Protein AF-A0A381TY11-F1 (afdb_monomer_lite)

Organism: NCBI:txid408172

Radius of gyration: 29.11 Å; chains: 1; bounding box: 68×38×92 Å

Structure (mmCIF, N/CA/C/O backbone):
data_AF-A0A381TY11-F1
#
_entry.id   AF-A0A381TY11-F1
#
loop_
_atom_site.group_PDB
_atom_site.id
_atom_site.type_symbol
_atom_site.label_atom_id
_atom_site.label_alt_id
_atom_site.label_comp_id
_atom_site.label_asym_id
_atom_site.label_entity_id
_atom_site.label_seq_id
_atom_site.pdbx_PDB_ins_code
_atom_site.Cartn_x
_atom_site.Cartn_y
_atom_site.Cartn_z
_atom_site.occupancy
_atom_site.B_iso_or_equiv
_atom_site.auth_seq_id
_atom_site.auth_comp_id
_atom_site.auth_asym_id
_atom_site.auth_atom_id
_atom_site.pdbx_PDB_model_num
ATOM 1 N N . MET A 1 1 ? -9.038 10.087 32.967 1.00 40.72 1 MET A N 1
ATOM 2 C CA . MET A 1 1 ? -10.502 10.343 33.021 1.00 40.72 1 MET A CA 1
ATOM 3 C C . MET A 1 1 ? -11.033 11.076 31.778 1.00 40.72 1 MET A C 1
ATOM 5 O O . MET A 1 1 ? -11.937 10.539 31.152 1.00 40.72 1 MET A O 1
ATOM 9 N N . LYS A 1 2 ? -10.455 12.219 31.343 1.00 48.19 2 LYS A N 1
ATOM 10 C CA . LYS A 1 2 ? -10.857 12.915 30.090 1.00 48.19 2 LYS A CA 1
ATOM 11 C C . LYS A 1 2 ? -10.838 12.014 28.839 1.00 48.19 2 LYS A C 1
ATOM 13 O O . LYS A 1 2 ? -11.815 12.008 28.102 1.00 48.19 2 LYS A O 1
ATOM 18 N N . GLN A 1 3 ? -9.791 11.200 28.668 1.00 60.50 3 GLN A N 1
ATOM 19 C CA . GLN A 1 3 ? -9.666 10.247 27.550 1.00 60.50 3 GLN A CA 1
ATOM 20 C C . GLN A 1 3 ? -10.754 9.156 27.540 1.00 60.50 3 GLN A C 1
ATOM 22 O O . GLN A 1 3 ? -11.191 8.728 26.476 1.00 60.50 3 GLN A O 1
ATOM 27 N N . ILE A 1 4 ? -11.232 8.732 28.718 1.00 61.78 4 ILE A N 1
ATOM 28 C CA . ILE A 1 4 ? -12.292 7.719 28.833 1.00 61.78 4 ILE A CA 1
ATOM 29 C C . ILE A 1 4 ? -13.627 8.326 28.410 1.00 61.78 4 ILE A C 1
ATOM 31 O O . ILE A 1 4 ? -14.346 7.730 27.625 1.00 61.78 4 ILE A O 1
ATOM 35 N N . ILE A 1 5 ? -13.945 9.546 28.846 1.00 65.50 5 ILE A N 1
ATOM 36 C CA . ILE A 1 5 ? -15.201 10.211 28.466 1.00 65.50 5 ILE A CA 1
ATOM 37 C C . ILE A 1 5 ? -15.247 10.451 26.947 1.00 65.50 5 ILE A C 1
ATOM 39 O O . ILE A 1 5 ? -16.261 10.168 26.309 1.00 65.50 5 ILE A O 1
ATOM 43 N N . SER A 1 6 ? -14.138 10.872 26.331 1.00 70.25 6 SER A N 1
ATOM 44 C CA . SER A 1 6 ? -14.067 11.061 24.874 1.00 70.25 6 SER A CA 1
ATOM 45 C C . SER A 1 6 ? -14.222 9.771 24.057 1.00 70.25 6 SER A C 1
ATOM 47 O O . SER A 1 6 ? -14.552 9.852 22.876 1.00 70.25 6 SER A O 1
ATOM 49 N N . LEU A 1 7 ? -14.031 8.590 24.662 1.00 69.94 7 LEU A N 1
ATOM 50 C CA . LEU A 1 7 ? -14.270 7.287 24.020 1.00 69.94 7 LEU A CA 1
ATOM 51 C C . LEU A 1 7 ? -15.759 6.921 23.927 1.00 69.94 7 LEU A C 1
ATOM 53 O O . LEU A 1 7 ? -16.135 6.080 23.108 1.00 69.94 7 LEU A O 1
ATOM 57 N N . PHE A 1 8 ? -16.615 7.541 24.742 1.00 73.94 8 PHE A N 1
ATOM 58 C CA . PHE A 1 8 ? -18.062 7.290 24.734 1.00 73.94 8 PHE A CA 1
ATOM 59 C C . PHE A 1 8 ? -18.857 8.417 24.071 1.00 73.94 8 PHE A C 1
ATOM 61 O O . PHE A 1 8 ? -19.916 8.149 23.504 1.00 73.94 8 PHE A O 1
ATOM 68 N N . TYR A 1 9 ? -18.335 9.645 24.079 1.00 75.50 9 TYR A N 1
ATOM 69 C CA . TYR A 1 9 ? -19.015 10.827 23.548 1.00 75.50 9 TYR A CA 1
ATOM 70 C C . TYR A 1 9 ? -18.268 11.430 22.353 1.00 75.50 9 TYR A C 1
ATOM 72 O O . TYR A 1 9 ? -17.044 11.542 22.367 1.00 75.50 9 TYR A O 1
ATOM 80 N N . GLY A 1 10 ? -19.018 11.828 21.320 1.00 82.06 10 GLY A N 1
ATOM 81 C CA . GLY A 1 10 ? -18.504 12.480 20.110 1.00 82.06 10 GLY A CA 1
ATOM 82 C C . GLY A 1 10 ? -18.935 11.799 18.801 1.00 82.06 10 GLY A C 1
ATOM 83 O O . GLY A 1 10 ? -19.672 10.808 18.831 1.00 82.06 10 GLY A O 1
ATOM 84 N N . PRO A 1 11 ? -18.495 12.326 17.642 1.00 85.94 11 PRO A N 1
ATOM 85 C CA . PRO A 1 11 ? -18.867 11.798 16.333 1.00 85.94 11 PRO A CA 1
ATOM 86 C C . PRO A 1 11 ? -18.328 10.381 16.121 1.00 85.94 11 PRO A C 1
ATOM 88 O O . PRO A 1 11 ? -17.211 10.051 16.528 1.00 85.94 11 PRO A O 1
ATOM 91 N N . LYS A 1 12 ? -19.122 9.534 15.470 1.00 88.31 12 LYS A N 1
ATOM 92 C CA . LYS A 1 12 ? -18.684 8.209 15.024 1.00 88.31 12 LYS A CA 1
ATOM 93 C C . LYS A 1 12 ? -18.291 8.274 13.560 1.00 88.31 12 LYS A C 1
ATOM 95 O O . LYS A 1 12 ? -18.939 8.966 12.779 1.00 88.31 12 LYS A O 1
ATOM 100 N N . TYR A 1 13 ? -17.263 7.520 13.213 1.00 90.25 13 TYR A N 1
ATOM 101 C CA . TYR A 1 13 ? -16.711 7.458 11.873 1.00 90.25 13 TYR A CA 1
ATOM 102 C C . TYR A 1 13 ? -16.914 6.072 11.275 1.00 90.25 13 TYR A C 1
ATOM 104 O O . TYR A 1 13 ? -16.912 5.057 11.972 1.00 90.25 13 TYR A O 1
ATOM 112 N N . THR A 1 14 ? -17.102 6.040 9.962 1.00 90.56 14 THR A N 1
ATOM 113 C CA . THR A 1 14 ? -17.101 4.793 9.194 1.00 90.56 14 THR A CA 1
ATOM 114 C C . THR A 1 14 ? -15.677 4.253 9.066 1.00 90.56 14 THR A C 1
ATOM 116 O O . THR A 1 14 ? -14.710 5.007 9.184 1.00 90.56 14 THR A O 1
ATOM 119 N N . ARG A 1 15 ? -15.530 2.953 8.773 1.00 85.69 15 ARG A N 1
ATOM 120 C CA . ARG A 1 15 ? -14.207 2.348 8.529 1.00 85.69 15 ARG A CA 1
ATOM 121 C C . ARG A 1 15 ? -13.421 3.085 7.445 1.00 85.69 15 ARG A C 1
ATOM 123 O O . ARG A 1 15 ? -12.253 3.371 7.656 1.00 85.69 15 ARG A O 1
ATOM 130 N N . LYS A 1 16 ? -14.086 3.470 6.349 1.00 88.25 16 LYS A N 1
ATOM 131 C CA . LYS A 1 16 ? -13.471 4.245 5.264 1.00 88.25 16 LYS A CA 1
ATOM 132 C C . LYS A 1 16 ? -12.905 5.577 5.762 1.00 88.25 16 LYS A C 1
ATOM 134 O O . LYS A 1 16 ? -11.739 5.855 5.552 1.00 88.25 16 LYS A O 1
ATOM 139 N N . GLN A 1 17 ? -13.693 6.352 6.508 1.00 90.62 17 GLN A N 1
ATOM 140 C CA . GLN A 1 17 ? -13.230 7.632 7.059 1.00 90.62 17 GLN A CA 1
ATOM 141 C C . GLN A 1 17 ? -12.046 7.479 8.023 1.00 90.62 17 GLN A C 1
ATOM 143 O O . GLN A 1 17 ? -11.215 8.378 8.113 1.00 90.62 17 GLN A O 1
ATOM 148 N N . LEU A 1 18 ? -11.986 6.375 8.774 1.00 90.12 18 LEU A N 1
ATOM 149 C CA . LEU A 1 18 ? -10.861 6.083 9.664 1.00 90.12 18 LEU A CA 1
ATOM 150 C C . LEU A 1 18 ? -9.609 5.675 8.878 1.00 90.12 18 LEU A C 1
ATOM 152 O O . LEU A 1 18 ? -8.531 6.154 9.214 1.00 90.12 18 LEU A O 1
ATOM 156 N N . ALA A 1 19 ? -9.762 4.852 7.837 1.00 88.00 19 ALA A N 1
ATOM 157 C CA . ALA A 1 19 ? -8.674 4.469 6.937 1.00 88.00 19 ALA A CA 1
ATOM 158 C C . ALA A 1 19 ? -8.095 5.688 6.208 1.00 88.00 19 ALA A C 1
ATOM 160 O O . ALA A 1 19 ? -6.888 5.893 6.238 1.00 88.00 19 ALA A O 1
ATOM 161 N N . ASP A 1 20 ? -8.954 6.541 5.639 1.00 89.00 20 ASP A N 1
ATOM 162 C CA . ASP A 1 20 ? -8.540 7.751 4.919 1.00 89.00 20 ASP A CA 1
ATOM 163 C C . ASP A 1 20 ? -7.739 8.687 5.842 1.00 89.00 20 ASP A C 1
ATOM 165 O O . ASP A 1 20 ? -6.633 9.100 5.508 1.00 89.00 20 ASP A O 1
ATOM 169 N N . ARG A 1 21 ? -8.235 8.942 7.061 1.00 90.94 21 ARG A N 1
ATOM 170 C CA . ARG A 1 21 ? -7.520 9.761 8.058 1.00 90.94 21 ARG A CA 1
ATOM 171 C C . ARG A 1 21 ? -6.187 9.158 8.481 1.00 90.94 21 ARG A C 1
ATOM 173 O O . ARG A 1 21 ? -5.215 9.887 8.652 1.00 90.94 21 ARG A O 1
ATOM 180 N N . PHE A 1 22 ? -6.150 7.843 8.692 1.00 90.69 22 PHE A N 1
ATOM 181 C CA . PHE A 1 22 ? -4.909 7.147 9.006 1.00 90.69 22 PHE A CA 1
ATOM 182 C C . PHE A 1 22 ? -3.908 7.270 7.853 1.00 90.69 22 PHE A C 1
ATOM 184 O O . PHE A 1 22 ? -2.740 7.565 8.088 1.00 90.69 22 PHE A O 1
ATOM 191 N N . HIS A 1 23 ? -4.365 7.100 6.613 1.00 88.62 23 HIS A N 1
ATOM 192 C CA . HIS A 1 23 ? -3.542 7.221 5.414 1.00 88.62 23 HIS A CA 1
ATOM 193 C C . HIS A 1 23 ? -2.993 8.635 5.215 1.00 88.62 23 HIS A C 1
ATOM 195 O O . HIS A 1 23 ? -1.806 8.783 4.924 1.00 88.62 23 HIS A O 1
ATOM 201 N N . ASP A 1 24 ? -3.817 9.661 5.431 1.00 89.69 24 ASP A N 1
ATOM 202 C CA . ASP A 1 24 ? -3.406 11.066 5.365 1.00 89.69 24 ASP A CA 1
ATOM 203 C C . ASP A 1 24 ? -2.346 11.386 6.426 1.00 89.69 24 ASP A C 1
ATOM 205 O O . ASP A 1 24 ? -1.289 11.933 6.104 1.00 89.69 24 ASP A O 1
ATOM 209 N N . TRP A 1 25 ? -2.579 10.971 7.678 1.00 91.44 25 TRP A N 1
ATOM 210 C CA . TRP A 1 25 ? -1.598 11.115 8.756 1.00 91.44 25 TRP A CA 1
ATOM 211 C C . TRP A 1 25 ? -0.296 10.377 8.426 1.00 91.44 25 TRP A C 1
ATOM 213 O O . TRP A 1 25 ? 0.792 10.937 8.546 1.00 91.44 25 TRP A O 1
ATOM 223 N N . ARG A 1 26 ? -0.389 9.141 7.930 1.00 88.31 26 ARG A N 1
ATOM 224 C CA . ARG A 1 26 ? 0.764 8.320 7.552 1.00 88.31 26 ARG A CA 1
ATOM 225 C C . ARG A 1 26 ? 1.616 8.980 6.467 1.00 88.31 26 ARG A C 1
ATOM 227 O O . ARG A 1 26 ? 2.841 8.927 6.555 1.00 88.31 26 ARG A O 1
ATOM 234 N N . LYS A 1 27 ? 0.988 9.607 5.468 1.00 86.12 27 LYS A N 1
ATOM 235 C CA . LYS A 1 27 ? 1.663 10.302 4.357 1.00 86.12 27 LYS A CA 1
ATOM 236 C C . LYS A 1 27 ? 2.140 11.717 4.700 1.00 86.12 27 LYS A C 1
ATOM 238 O O . LYS A 1 27 ? 2.797 12.347 3.871 1.00 86.12 27 LYS A O 1
ATOM 243 N N . SER A 1 28 ? 1.807 12.237 5.879 1.00 85.88 28 SER A N 1
ATOM 244 C CA . SER A 1 28 ? 2.244 13.567 6.299 1.00 85.88 28 SER A CA 1
ATOM 245 C C . SER A 1 28 ? 3.765 13.612 6.492 1.00 85.88 28 SER A C 1
ATOM 247 O O . SER A 1 28 ? 4.368 12.685 7.028 1.00 85.88 28 SER A O 1
ATOM 249 N N . VAL A 1 29 ? 4.391 14.709 6.049 1.00 79.69 29 VAL A N 1
ATOM 250 C CA . VAL A 1 29 ? 5.849 14.909 6.162 1.00 79.69 29 VAL A CA 1
ATOM 251 C C . VAL A 1 29 ? 6.284 14.976 7.631 1.00 79.69 29 VAL A C 1
ATOM 253 O O . VAL A 1 29 ? 7.343 14.474 7.986 1.00 79.69 29 VAL A O 1
ATOM 256 N N . ASN A 1 30 ? 5.436 15.562 8.481 1.00 83.75 30 ASN A N 1
ATOM 257 C CA . ASN A 1 30 ? 5.621 15.644 9.925 1.00 83.75 30 ASN A CA 1
ATOM 258 C C . ASN A 1 30 ? 4.404 15.019 10.606 1.00 83.75 30 ASN A C 1
ATOM 260 O O . ASN A 1 30 ? 3.370 15.674 10.749 1.00 83.75 30 ASN A O 1
ATOM 264 N N . ARG A 1 31 ? 4.536 13.760 11.023 1.00 84.88 31 ARG A N 1
ATOM 265 C CA . ARG A 1 31 ? 3.484 13.027 11.733 1.00 84.88 31 ARG A CA 1
ATOM 266 C C . ARG A 1 31 ? 3.260 13.637 13.108 1.00 84.88 31 ARG A C 1
ATOM 268 O O . ARG A 1 31 ? 4.073 13.448 14.009 1.00 84.88 31 ARG A O 1
ATOM 275 N N . ASP A 1 32 ? 2.155 14.357 13.273 1.00 86.44 32 ASP A N 1
ATOM 276 C CA . ASP A 1 32 ? 1.792 14.958 14.557 1.00 86.44 32 ASP A CA 1
ATOM 277 C C . ASP A 1 32 ? 1.326 13.867 15.547 1.00 86.44 32 ASP A C 1
ATOM 279 O O . ASP A 1 32 ? 0.351 13.152 15.265 1.00 86.44 32 ASP A O 1
ATOM 283 N N . PRO A 1 33 ? 1.975 13.725 16.721 1.00 85.25 33 PRO A N 1
ATOM 284 C CA . PRO A 1 33 ? 1.517 12.823 17.774 1.00 85.25 33 PRO A CA 1
ATOM 285 C C . PRO A 1 33 ? 0.097 13.137 18.270 1.00 85.25 33 PRO A C 1
ATOM 287 O O . PRO A 1 33 ? -0.641 12.222 18.632 1.00 85.25 33 PRO A O 1
ATOM 290 N N . LEU A 1 34 ? -0.322 14.408 18.260 1.00 86.50 34 LEU A N 1
ATOM 291 C CA . LEU A 1 34 ? -1.665 14.799 18.702 1.00 86.50 34 LEU A CA 1
ATOM 292 C C . LEU A 1 34 ? -2.745 14.333 17.724 1.00 86.50 34 LEU A C 1
ATOM 294 O O . LEU A 1 34 ? -3.834 13.920 18.137 1.00 86.50 34 LEU A O 1
ATOM 298 N N . GLU A 1 35 ? -2.455 14.379 16.425 1.00 88.00 35 GLU A N 1
ATOM 299 C CA . GLU A 1 35 ? -3.356 13.866 15.397 1.00 88.00 35 GLU A CA 1
ATOM 300 C C . GLU A 1 35 ? -3.475 12.342 15.477 1.00 88.00 35 GLU A C 1
ATOM 302 O O . GLU A 1 35 ? -4.589 11.812 15.440 1.00 88.00 35 GLU A O 1
ATOM 307 N N . LYS A 1 36 ? -2.358 11.644 15.708 1.00 87.25 36 LYS A N 1
ATOM 308 C CA . LYS A 1 36 ? -2.347 10.203 15.988 1.00 87.25 36 LYS A CA 1
ATOM 309 C C . LYS A 1 36 ? -3.247 9.846 17.173 1.00 87.25 36 LYS A C 1
ATOM 311 O O . LYS A 1 36 ? -4.121 8.988 17.045 1.00 87.25 36 LYS A O 1
ATOM 316 N N . ASP A 1 37 ? -3.088 10.526 18.307 1.00 85.50 37 ASP A N 1
ATOM 317 C CA . ASP A 1 37 ? -3.911 10.292 19.500 1.00 85.50 37 ASP A CA 1
ATOM 318 C C . ASP A 1 37 ? -5.398 10.530 19.221 1.00 85.50 37 ASP A C 1
ATOM 320 O O . ASP A 1 37 ? -6.267 9.776 19.673 1.00 85.50 37 ASP A O 1
ATOM 324 N N . LYS A 1 38 ? -5.708 11.556 18.426 1.00 87.75 38 LYS A N 1
ATOM 325 C CA . LYS A 1 38 ? -7.077 11.848 18.004 1.00 87.75 38 LYS A CA 1
ATOM 326 C C . LYS A 1 38 ? -7.651 10.735 17.131 1.00 87.75 38 LYS A C 1
ATOM 328 O O . LYS A 1 38 ? -8.786 10.327 17.370 1.00 87.75 38 LYS A O 1
ATOM 333 N N . ILE A 1 39 ? -6.878 10.209 16.178 1.00 88.75 39 ILE A N 1
ATOM 334 C CA . ILE A 1 39 ? -7.269 9.058 15.351 1.00 88.75 39 ILE A CA 1
ATOM 335 C C . ILE A 1 39 ? -7.537 7.836 16.237 1.00 88.75 39 ILE A C 1
ATOM 337 O O . ILE A 1 39 ? -8.561 7.177 16.058 1.00 88.75 39 ILE A O 1
ATOM 341 N N . ILE A 1 40 ? -6.691 7.570 17.237 1.00 87.56 40 ILE A N 1
ATOM 342 C CA . ILE A 1 40 ? -6.874 6.455 18.179 1.00 87.56 40 ILE A CA 1
ATOM 343 C C . ILE A 1 40 ? -8.171 6.601 18.978 1.00 87.56 40 ILE A C 1
ATOM 345 O O . ILE A 1 40 ? -8.938 5.639 19.095 1.00 87.56 40 ILE A O 1
ATOM 349 N N . ILE A 1 41 ? -8.450 7.792 19.511 1.00 86.19 41 ILE A N 1
ATOM 350 C CA . ILE A 1 41 ? -9.661 8.057 20.300 1.00 86.19 41 ILE A CA 1
ATOM 351 C C . ILE A 1 41 ? -10.916 7.967 19.422 1.00 86.19 41 ILE A C 1
ATOM 353 O O . ILE A 1 41 ? -11.865 7.260 19.774 1.00 86.19 41 ILE A O 1
ATOM 357 N N . ASP A 1 42 ? -10.924 8.651 18.276 1.00 89.19 42 ASP A N 1
ATOM 358 C CA . ASP A 1 42 ? -12.048 8.674 17.335 1.00 89.19 42 ASP A CA 1
ATOM 359 C C . ASP A 1 42 ? -12.327 7.276 16.760 1.00 89.19 42 ASP A C 1
ATOM 361 O O . ASP A 1 42 ? -13.484 6.846 16.655 1.00 89.19 42 ASP A O 1
ATOM 365 N N . GLY A 1 43 ? -11.261 6.548 16.435 1.00 88.44 43 GLY A N 1
ATOM 366 C CA . GLY A 1 43 ? -11.288 5.186 15.931 1.00 88.44 43 GLY A CA 1
ATOM 367 C C . GLY A 1 43 ? -11.841 4.198 16.944 1.00 88.44 43 GLY A C 1
ATOM 368 O O . GLY A 1 43 ? -12.801 3.486 16.642 1.00 88.44 43 GLY A O 1
ATOM 369 N N . SER A 1 44 ? -11.317 4.221 18.170 1.00 88.06 44 SER A N 1
ATOM 370 C CA . SER A 1 44 ? -11.795 3.381 19.273 1.00 88.06 44 SER A CA 1
ATOM 371 C C . SER A 1 44 ? -13.259 3.682 19.611 1.00 88.06 44 SER A C 1
ATOM 373 O O . SER A 1 44 ? -14.073 2.766 19.722 1.00 88.06 44 SER A O 1
ATOM 375 N N . ARG A 1 45 ? -13.657 4.962 19.697 1.00 88.12 45 ARG A N 1
ATOM 376 C CA . ARG A 1 45 ? -15.055 5.359 19.966 1.00 88.12 45 ARG A CA 1
ATOM 377 C C . ARG A 1 45 ? -16.033 4.756 18.958 1.00 88.12 45 ARG A C 1
ATOM 379 O O . ARG A 1 45 ? -17.132 4.331 19.343 1.00 88.12 45 ARG A O 1
ATOM 386 N N . SER A 1 46 ? -15.629 4.732 17.690 1.00 90.00 46 SER A N 1
ATOM 387 C CA . SER A 1 46 ? -16.442 4.279 16.559 1.00 90.00 46 SER A CA 1
ATOM 388 C C . SER A 1 46 ? -16.645 2.761 16.523 1.00 90.00 46 SER A C 1
ATOM 390 O O . SER A 1 46 ? -17.569 2.300 15.854 1.00 90.00 46 SER A O 1
ATOM 392 N N . GLN A 1 47 ? -15.860 1.989 17.284 1.00 89.50 47 GLN A N 1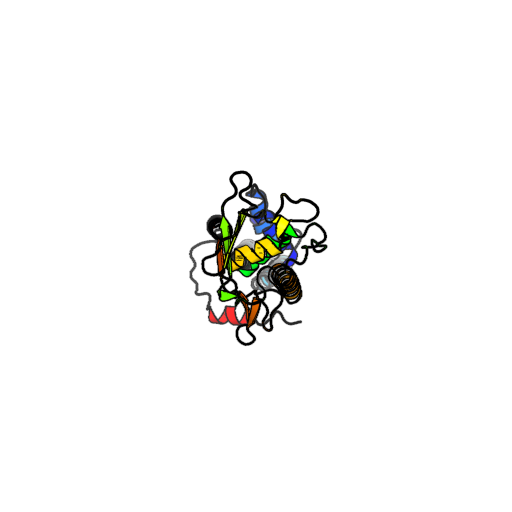
ATOM 393 C CA . GLN A 1 47 ? -16.028 0.539 17.367 1.00 89.50 47 GLN A CA 1
ATOM 394 C C . GLN A 1 47 ? -17.251 0.138 18.196 1.00 89.50 47 GLN A C 1
ATOM 396 O O . GLN A 1 47 ? -17.687 0.833 19.126 1.00 89.50 47 GLN A O 1
ATOM 401 N N . VAL A 1 48 ? -17.803 -1.027 17.861 1.00 85.19 48 VAL A N 1
ATOM 402 C CA . VAL A 1 48 ? -18.931 -1.642 18.563 1.00 85.19 48 VAL A CA 1
ATOM 403 C C . VAL A 1 48 ? -18.409 -2.802 19.401 1.00 85.19 48 VAL A C 1
ATOM 405 O O . VAL A 1 48 ? -17.943 -3.795 18.858 1.00 85.19 48 VAL A O 1
ATOM 408 N N . SER A 1 49 ? -18.518 -2.671 20.722 1.00 85.12 49 SER A N 1
ATOM 409 C CA . SER A 1 49 ? -18.153 -3.722 21.675 1.00 85.12 49 SER A CA 1
ATOM 410 C C . SER A 1 49 ? -19.363 -4.586 22.026 1.00 85.12 49 SER A C 1
ATOM 412 O O . SER A 1 49 ? -20.452 -4.053 22.276 1.00 85.12 49 SER A O 1
ATOM 414 N N . LEU A 1 50 ? -19.170 -5.902 22.133 1.00 83.56 50 LEU A N 1
ATOM 415 C CA . LEU A 1 50 ? -20.205 -6.835 22.598 1.00 83.56 50 LEU A CA 1
ATOM 416 C C . LEU A 1 50 ? -20.615 -6.561 24.058 1.00 83.56 50 LEU A C 1
ATOM 418 O O . LEU A 1 50 ? -21.788 -6.702 24.419 1.00 83.56 50 LEU A O 1
ATOM 422 N N . PHE A 1 51 ? -19.683 -6.060 24.876 1.00 83.44 51 PHE A N 1
ATOM 423 C CA . PHE A 1 51 ? -19.910 -5.713 26.283 1.00 83.44 51 PHE A CA 1
ATOM 424 C C . PHE A 1 51 ? -20.853 -4.514 26.465 1.00 83.44 51 PHE A C 1
ATOM 426 O O . PHE A 1 51 ? -21.468 -4.363 27.520 1.00 83.44 51 PHE A O 1
ATOM 433 N N . THR A 1 52 ? -21.102 -3.731 25.407 1.00 82.50 52 THR A N 1
ATOM 434 C CA . THR A 1 52 ? -22.102 -2.645 25.415 1.00 82.50 52 THR A CA 1
ATOM 435 C C . THR A 1 52 ? -23.504 -3.147 25.790 1.00 82.50 52 THR A C 1
ATOM 437 O O . THR A 1 52 ? -24.317 -2.396 26.331 1.00 82.50 52 THR A O 1
ATOM 440 N N . ARG A 1 53 ? -23.821 -4.426 25.529 1.00 83.50 53 ARG A N 1
ATOM 441 C CA . ARG A 1 53 ? -25.099 -5.024 25.948 1.00 83.50 53 ARG A CA 1
ATOM 442 C C . ARG A 1 53 ? -25.188 -5.195 27.466 1.00 83.50 53 ARG A C 1
ATOM 444 O O . ARG A 1 53 ? -26.252 -4.955 28.026 1.00 83.50 53 ARG A O 1
ATOM 451 N N . GLN A 1 54 ? -24.096 -5.580 28.124 1.00 84.75 54 GLN A N 1
ATOM 452 C CA . GLN A 1 54 ? -24.041 -5.706 29.585 1.00 84.75 54 GLN A CA 1
ATOM 453 C C . GLN A 1 54 ? -24.209 -4.340 30.258 1.00 84.75 54 GLN A C 1
ATOM 455 O O . GLN A 1 54 ? -24.952 -4.223 31.227 1.00 84.75 54 GLN A O 1
ATOM 460 N N . TRP A 1 55 ? -23.632 -3.287 29.676 1.00 84.56 55 TRP A N 1
ATOM 461 C CA . TRP A 1 55 ? -23.821 -1.917 30.151 1.00 84.56 55 TRP A CA 1
ATOM 462 C C . TRP A 1 55 ? -25.298 -1.494 30.204 1.00 84.56 55 TRP A C 1
ATOM 464 O O . TRP A 1 55 ? -25.744 -0.906 31.188 1.00 84.56 55 TRP A O 1
ATOM 474 N N . LYS A 1 56 ? -26.097 -1.861 29.190 1.00 86.44 56 LYS A N 1
ATOM 475 C CA . LYS A 1 56 ? -27.550 -1.601 29.188 1.00 86.44 56 LYS A CA 1
ATOM 476 C C . LYS A 1 56 ? -28.265 -2.304 30.346 1.00 86.44 56 LYS A C 1
ATOM 478 O O . LYS A 1 56 ? -29.149 -1.709 30.955 1.00 86.44 56 LYS A O 1
ATOM 483 N N . TRP A 1 57 ? -27.879 -3.540 30.664 1.00 89.62 57 TRP A N 1
ATOM 484 C CA . TRP A 1 57 ? -28.445 -4.278 31.797 1.00 89.62 57 TRP A CA 1
ATOM 485 C C . TRP A 1 57 ? -28.095 -3.640 33.141 1.00 89.62 57 TRP A C 1
ATOM 487 O O . TRP A 1 57 ? -28.975 -3.528 33.989 1.00 89.62 57 TRP A O 1
ATOM 497 N N . ILE A 1 58 ? -26.865 -3.147 33.307 1.00 88.94 58 ILE A N 1
ATOM 498 C CA . ILE A 1 58 ? -26.448 -2.426 34.521 1.00 88.94 58 ILE A CA 1
ATOM 499 C C . ILE A 1 58 ? -27.289 -1.155 34.712 1.00 88.94 58 ILE A C 1
ATOM 501 O O . ILE A 1 58 ? -27.710 -0.860 35.827 1.00 88.94 58 ILE A O 1
ATOM 505 N N . ILE A 1 59 ? -27.609 -0.429 33.633 1.00 87.94 59 ILE A N 1
ATOM 506 C CA . ILE A 1 59 ? -28.499 0.745 33.703 1.00 87.94 59 ILE A CA 1
ATOM 507 C C . ILE A 1 59 ? -29.915 0.349 34.118 1.00 87.94 59 ILE A C 1
ATOM 509 O O . ILE A 1 59 ? -30.510 1.010 34.966 1.00 87.94 59 ILE A O 1
ATOM 513 N N . ILE A 1 60 ? -30.456 -0.732 33.552 1.00 91.19 60 ILE A N 1
ATOM 514 C CA . ILE A 1 60 ? -31.778 -1.242 33.938 1.00 91.19 60 ILE A CA 1
ATOM 515 C C . ILE A 1 60 ? -31.778 -1.633 35.422 1.00 91.19 60 ILE A C 1
ATOM 517 O O . ILE A 1 60 ? -32.692 -1.253 36.147 1.00 91.19 60 ILE A O 1
ATOM 521 N N . GLN A 1 61 ? -30.737 -2.322 35.898 1.00 89.88 61 GLN A N 1
ATOM 522 C CA . GLN A 1 61 ? -30.574 -2.680 37.309 1.00 89.88 61 GLN A CA 1
ATOM 523 C C . GLN A 1 61 ? -30.495 -1.438 38.208 1.00 89.88 61 GLN A C 1
ATOM 525 O O . GLN A 1 61 ? -31.133 -1.411 39.258 1.00 89.88 61 GLN A O 1
ATOM 530 N N . ALA A 1 62 ? -29.775 -0.395 37.785 1.00 90.94 62 ALA A N 1
ATOM 531 C CA . ALA A 1 62 ? -29.691 0.870 38.508 1.00 90.94 62 ALA A CA 1
ATOM 532 C C . ALA A 1 62 ? -31.052 1.573 38.616 1.00 90.94 62 ALA A C 1
ATOM 534 O O . ALA A 1 62 ? -31.431 2.012 39.699 1.00 90.94 62 ALA A O 1
ATOM 535 N N . LEU A 1 63 ? -31.809 1.634 37.515 1.00 91.94 63 LEU A N 1
ATOM 536 C CA . LEU A 1 63 ? -33.151 2.222 37.489 1.00 91.94 63 LEU A CA 1
ATOM 537 C C . LEU A 1 63 ? -34.133 1.435 38.360 1.00 91.94 63 LEU A C 1
ATOM 539 O O . LEU A 1 63 ? -34.872 2.030 39.140 1.00 91.94 63 LEU A O 1
ATOM 543 N N . LEU A 1 64 ? -34.118 0.103 38.261 1.00 91.50 64 LEU A N 1
ATOM 544 C CA . LEU A 1 64 ? -34.947 -0.764 39.097 1.00 91.50 64 LEU A CA 1
ATOM 545 C C . LEU A 1 64 ? -34.614 -0.583 40.577 1.00 91.50 64 LEU A C 1
ATOM 547 O O . LEU A 1 64 ? -35.527 -0.441 41.386 1.00 91.50 64 LEU A O 1
ATOM 551 N N . TRP A 1 65 ? -33.327 -0.531 40.927 1.00 90.31 65 TRP A N 1
ATOM 552 C CA . TRP A 1 65 ? -32.910 -0.293 42.304 1.00 90.31 65 TRP A CA 1
ATOM 553 C C . TRP A 1 65 ? -33.367 1.075 42.814 1.00 90.31 65 TRP A C 1
ATOM 555 O O . TRP A 1 65 ? -33.848 1.171 43.936 1.00 90.31 65 TRP A O 1
ATOM 565 N N . LEU A 1 66 ? -33.293 2.117 41.984 1.00 87.69 66 LEU A N 1
ATOM 566 C CA . LEU A 1 66 ? -33.750 3.461 42.341 1.00 87.69 66 LEU A CA 1
ATOM 567 C C . LEU A 1 66 ? -35.267 3.490 42.604 1.00 87.69 66 LEU A C 1
ATOM 569 O O . LEU A 1 66 ? -35.706 4.058 43.601 1.00 87.69 66 LEU A O 1
ATOM 573 N N . ILE A 1 67 ? -36.062 2.808 41.772 1.00 89.38 67 ILE A N 1
ATOM 574 C CA . ILE A 1 67 ? -37.516 2.664 41.967 1.00 89.38 67 ILE A CA 1
ATOM 575 C C . ILE A 1 67 ? -37.826 1.895 43.259 1.00 89.38 67 ILE A C 1
ATOM 577 O O . ILE A 1 67 ? -38.701 2.295 44.026 1.00 89.38 67 ILE A O 1
ATOM 581 N N . ILE A 1 68 ? -37.114 0.793 43.506 1.00 88.44 68 ILE A N 1
ATOM 582 C CA . ILE A 1 68 ? -37.281 -0.046 44.699 1.00 88.44 68 ILE A CA 1
ATOM 583 C C . ILE A 1 68 ? -36.901 0.740 45.962 1.00 88.44 68 ILE A C 1
ATOM 585 O O . ILE A 1 68 ? -37.660 0.746 46.925 1.00 88.44 68 ILE A O 1
ATOM 589 N N . SER A 1 69 ? -35.780 1.457 45.933 1.00 86.75 69 SER A N 1
ATOM 590 C CA . SER A 1 69 ? -35.285 2.280 47.039 1.00 86.75 69 SER A CA 1
ATOM 591 C C . SER A 1 69 ? -36.230 3.435 47.387 1.00 86.75 69 SER A C 1
ATOM 593 O O . SER A 1 69 ? -36.398 3.752 48.556 1.00 86.75 69 SER A O 1
ATOM 595 N N . PHE A 1 70 ? -36.899 4.034 46.393 1.00 83.81 70 PHE A N 1
ATOM 596 C CA . PHE A 1 70 ? -37.893 5.085 46.638 1.00 83.81 70 PHE A CA 1
ATOM 597 C C . PHE A 1 70 ? -39.228 4.535 47.158 1.00 83.81 70 PHE A C 1
ATOM 599 O O . PHE A 1 70 ? -39.925 5.194 47.923 1.00 83.81 70 PHE A O 1
ATOM 606 N N . LYS A 1 71 ? -39.619 3.335 46.714 1.00 88.50 71 LYS A N 1
ATOM 607 C CA . LYS A 1 71 ? -40.903 2.723 47.083 1.00 88.50 71 LYS A CA 1
ATOM 608 C C . LYS A 1 71 ? -40.882 2.072 48.466 1.00 88.50 71 LYS A C 1
ATOM 610 O O . LYS A 1 71 ? -41.929 1.958 49.098 1.00 88.50 71 LYS A O 1
ATOM 615 N N . PHE A 1 72 ? -39.722 1.606 48.907 1.00 80.75 72 PHE A N 1
ATOM 616 C CA . PHE A 1 72 ? -39.551 0.890 50.162 1.00 80.75 72 PHE A CA 1
ATOM 617 C C . PHE A 1 72 ? -38.493 1.614 50.999 1.00 80.75 72 PHE A C 1
ATOM 619 O O . PHE A 1 72 ? -37.370 1.781 50.533 1.00 80.75 72 PHE A O 1
ATOM 626 N N . ASP A 1 73 ? -38.838 2.009 52.230 1.00 80.56 73 ASP A N 1
ATOM 627 C CA . ASP A 1 73 ? -37.940 2.677 53.192 1.00 80.56 73 ASP A CA 1
ATOM 628 C C . ASP A 1 73 ? -36.836 1.724 53.695 1.00 80.56 73 ASP A C 1
ATOM 630 O O . ASP A 1 73 ? -36.803 1.282 54.846 1.00 80.56 73 ASP A O 1
ATOM 634 N N . PHE A 1 74 ? -35.920 1.345 52.804 1.00 83.25 74 PHE A N 1
ATOM 635 C CA . PHE A 1 74 ? -34.761 0.539 53.157 1.00 83.25 74 PHE A CA 1
ATOM 636 C C . PHE A 1 74 ? -33.793 1.330 54.037 1.00 83.25 74 PHE A C 1
ATOM 638 O O . PHE A 1 74 ? -33.591 2.532 53.862 1.00 83.25 74 PHE A O 1
ATOM 645 N N . SER A 1 75 ? -33.114 0.616 54.941 1.00 87.88 75 SER A N 1
ATOM 646 C CA . SER A 1 75 ? -32.030 1.188 55.741 1.00 87.88 75 SER A CA 1
ATOM 647 C C . SER A 1 75 ? -30.978 1.861 54.841 1.00 87.88 75 SER A C 1
ATOM 649 O O . SER A 1 75 ? -30.580 1.271 53.826 1.00 87.88 75 SER A O 1
ATOM 651 N N . PRO A 1 76 ? -30.448 3.039 55.226 1.00 86.31 76 PRO A N 1
ATOM 652 C CA . PRO A 1 76 ? -29.400 3.733 54.478 1.00 86.31 76 PRO A CA 1
ATOM 653 C C . PRO A 1 76 ? -28.188 2.853 54.142 1.00 86.31 76 PRO A C 1
ATOM 655 O O . PRO A 1 76 ? -27.596 2.997 53.075 1.00 86.31 76 PRO A O 1
ATOM 658 N N . VAL A 1 77 ? -27.849 1.899 55.014 1.00 89.00 77 VAL A N 1
ATOM 659 C CA . VAL A 1 77 ? -26.731 0.965 54.805 1.00 89.00 77 VAL A CA 1
ATOM 660 C C . VAL A 1 77 ? -26.983 0.038 53.608 1.00 89.00 77 VAL A C 1
ATOM 662 O O . VAL A 1 77 ? -26.073 -0.211 52.819 1.00 89.00 77 VAL A O 1
ATOM 665 N N . ILE A 1 78 ? -28.221 -0.437 53.429 1.00 87.81 78 ILE A N 1
ATOM 666 C CA . ILE A 1 78 ? -28.605 -1.304 52.302 1.00 87.81 78 ILE A CA 1
ATOM 667 C C . ILE A 1 78 ? -28.541 -0.511 50.993 1.00 87.81 78 ILE A C 1
ATOM 669 O O . ILE A 1 78 ? -27.969 -0.982 50.009 1.00 87.81 78 ILE A O 1
ATOM 673 N N . ASN A 1 79 ? -29.060 0.721 51.000 1.00 87.31 79 ASN A N 1
ATOM 674 C CA . ASN A 1 79 ? -28.993 1.616 49.845 1.00 87.31 79 ASN A CA 1
ATOM 675 C C . ASN A 1 79 ? -27.541 1.926 49.448 1.00 87.31 79 ASN A C 1
ATOM 677 O O . ASN A 1 79 ? -27.213 1.897 48.261 1.00 87.31 79 ASN A O 1
ATOM 681 N N . LEU A 1 80 ? -26.657 2.145 50.429 1.00 88.69 80 LEU A N 1
ATOM 682 C CA . LEU A 1 80 ? -25.233 2.377 50.192 1.00 88.69 80 LEU A CA 1
ATOM 683 C C . LEU A 1 80 ? -24.537 1.146 49.590 1.00 88.69 80 LEU A C 1
ATOM 685 O O . LEU A 1 80 ? -23.808 1.281 48.608 1.00 88.69 80 LEU A O 1
ATOM 689 N N . MET A 1 81 ? -24.775 -0.055 50.129 1.00 91.19 81 MET A N 1
ATOM 690 C CA . MET A 1 81 ? -24.176 -1.289 49.599 1.00 91.19 81 MET A CA 1
ATOM 691 C C . MET A 1 81 ? -24.602 -1.568 48.154 1.00 91.19 81 MET A C 1
ATOM 693 O O . MET A 1 81 ? -23.771 -1.911 47.308 1.00 91.19 81 MET A O 1
ATOM 697 N N . ALA A 1 82 ? -25.885 -1.389 47.847 1.00 89.25 82 ALA A N 1
ATOM 698 C CA . ALA A 1 82 ? -26.388 -1.582 46.495 1.00 89.25 82 ALA A CA 1
ATOM 699 C C . ALA A 1 82 ? -25.834 -0.537 45.518 1.00 89.25 82 ALA A C 1
ATOM 701 O O . ALA A 1 82 ? -25.412 -0.899 44.418 1.00 89.25 82 ALA A O 1
ATOM 702 N N . PHE A 1 83 ? -25.745 0.732 45.934 1.00 89.38 83 PHE A N 1
ATOM 703 C CA . PHE A 1 83 ? -25.089 1.775 45.146 1.00 89.38 83 PHE A CA 1
ATOM 704 C C . PHE A 1 83 ? -23.632 1.414 44.835 1.00 89.38 83 PHE A C 1
ATOM 706 O O . PHE A 1 83 ? -23.236 1.446 43.672 1.00 89.38 83 PHE A O 1
ATOM 713 N N . LEU A 1 84 ? -22.847 1.014 45.842 1.00 91.25 84 LEU A N 1
ATOM 714 C CA . LEU A 1 84 ? -21.446 0.622 45.655 1.00 91.25 84 LEU A CA 1
ATOM 715 C C . LEU A 1 84 ? -21.304 -0.573 44.703 1.00 91.25 84 LEU A C 1
ATOM 717 O O . LEU A 1 84 ? -20.408 -0.587 43.860 1.00 91.25 84 LEU A O 1
ATOM 721 N N . THR A 1 85 ? -22.213 -1.545 44.790 1.00 91.62 85 THR A N 1
ATOM 722 C CA . THR A 1 85 ? -22.225 -2.720 43.906 1.00 91.62 85 THR A CA 1
ATOM 723 C C . THR A 1 85 ? -22.495 -2.322 4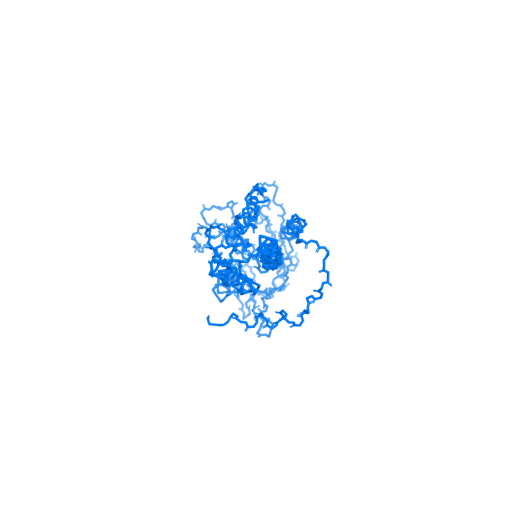2.455 1.00 91.62 85 THR A C 1
ATOM 725 O O . THR A 1 85 ? -21.736 -2.695 41.560 1.00 91.62 85 THR A O 1
ATOM 728 N N . ILE A 1 86 ? -23.532 -1.513 42.218 1.00 90.50 86 ILE A N 1
ATOM 729 C CA . ILE A 1 86 ? -23.892 -1.023 40.880 1.00 90.50 86 ILE A CA 1
ATOM 730 C C . ILE A 1 86 ? -22.777 -0.137 40.319 1.00 90.50 86 ILE A C 1
ATOM 732 O O . ILE A 1 86 ? -22.406 -0.276 39.156 1.00 90.50 86 ILE A O 1
ATOM 736 N N . PHE A 1 87 ? -22.197 0.740 41.142 1.00 89.12 87 PHE A N 1
ATOM 737 C CA . PHE A 1 87 ? -21.098 1.614 40.742 1.00 89.12 87 PHE A CA 1
ATOM 738 C C . PHE A 1 87 ? -19.835 0.827 40.368 1.00 89.12 87 PHE A C 1
ATOM 740 O O . PHE A 1 87 ? -19.186 1.140 39.367 1.00 89.12 87 PHE A O 1
ATOM 747 N N . SER A 1 88 ? -19.508 -0.218 41.131 1.00 90.00 88 SER A N 1
ATOM 748 C CA . SER A 1 88 ? -18.392 -1.119 40.831 1.00 90.00 88 SER A CA 1
ATOM 749 C C . SER A 1 88 ? -18.611 -1.860 39.508 1.00 90.00 88 SER A C 1
ATOM 751 O O . SER A 1 88 ? -17.758 -1.805 38.619 1.00 90.00 88 SER A O 1
ATOM 753 N N . GLN A 1 89 ? -19.795 -2.457 39.318 1.00 90.50 89 GLN A N 1
ATOM 754 C CA . GLN A 1 89 ? -20.176 -3.127 38.068 1.00 90.50 89 GLN A CA 1
ATOM 755 C C . GLN A 1 89 ? -20.127 -2.171 36.871 1.00 90.50 89 GLN A C 1
ATOM 757 O O . GLN A 1 89 ? -19.580 -2.512 35.822 1.00 90.50 89 GLN A O 1
ATOM 762 N N . PHE A 1 90 ? -20.654 -0.957 37.034 1.00 89.00 90 PHE A N 1
ATOM 763 C CA . PHE A 1 90 ? -20.644 0.083 36.012 1.00 89.00 90 PHE A CA 1
ATOM 764 C C . PHE A 1 90 ? -19.218 0.491 35.623 1.00 89.00 90 PHE A C 1
ATOM 766 O O . PHE A 1 90 ? -18.889 0.531 34.436 1.00 89.00 90 PHE A O 1
ATOM 773 N N . SER A 1 91 ? -18.360 0.745 36.614 1.00 86.50 91 SER A N 1
ATOM 774 C CA . SER A 1 91 ? -16.969 1.159 36.401 1.00 86.50 91 SER A CA 1
ATOM 775 C C . SER A 1 91 ? -16.158 0.070 35.701 1.00 86.50 91 SER A C 1
ATOM 777 O O . SER A 1 91 ? -15.467 0.344 34.718 1.00 86.50 91 SER A O 1
ATOM 779 N N . HIS A 1 92 ? -16.291 -1.178 36.155 1.00 88.56 92 HIS A N 1
ATOM 780 C CA . HIS A 1 92 ? -15.608 -2.318 35.554 1.00 88.56 92 HIS A CA 1
ATOM 781 C C . HIS A 1 92 ? -16.060 -2.554 34.107 1.00 88.56 92 HIS A C 1
ATOM 783 O O . HIS A 1 92 ? -15.233 -2.723 33.211 1.00 88.56 92 HIS A O 1
ATOM 789 N N . ASN A 1 93 ? -17.368 -2.482 33.845 1.00 88.75 93 ASN A N 1
ATOM 790 C CA . ASN A 1 93 ? -17.906 -2.680 32.504 1.00 88.75 93 ASN A CA 1
ATOM 791 C C . ASN A 1 93 ? -17.451 -1.588 31.520 1.00 88.75 93 ASN A C 1
ATOM 793 O O . ASN A 1 93 ? -17.083 -1.895 30.388 1.00 88.75 93 ASN A O 1
ATOM 797 N N . ILE A 1 94 ? -17.398 -0.324 31.961 1.00 85.62 94 ILE A N 1
ATOM 798 C CA . ILE A 1 94 ? -16.842 0.778 31.160 1.00 85.62 94 ILE A CA 1
ATOM 799 C C . ILE A 1 94 ? -15.376 0.525 30.807 1.00 85.62 94 ILE A C 1
ATOM 801 O O . ILE A 1 94 ? -14.979 0.755 29.663 1.00 85.62 94 ILE A O 1
ATOM 805 N N . MET A 1 95 ? -14.577 0.045 31.763 1.00 85.19 95 MET A N 1
ATOM 806 C CA . MET A 1 95 ? -13.167 -0.261 31.529 1.00 85.19 95 MET A CA 1
ATOM 807 C C . MET A 1 95 ? -13.002 -1.389 30.502 1.00 85.19 95 MET A C 1
ATOM 809 O O . MET A 1 95 ? -12.216 -1.239 29.566 1.00 85.19 95 MET A O 1
ATOM 813 N N . ILE A 1 96 ? -13.798 -2.460 30.609 1.00 87.31 96 ILE A N 1
ATOM 814 C CA . ILE A 1 96 ? -13.809 -3.561 29.632 1.00 87.31 96 ILE A CA 1
ATOM 815 C C . ILE A 1 96 ? -14.202 -3.058 28.241 1.00 87.31 96 ILE A C 1
ATOM 817 O O . ILE A 1 96 ? -13.485 -3.321 27.281 1.00 87.31 96 ILE A O 1
ATOM 821 N N . ILE A 1 97 ? -15.297 -2.295 28.115 1.00 87.19 97 ILE A N 1
ATOM 822 C CA . ILE A 1 97 ? -15.731 -1.744 26.819 1.00 87.19 97 ILE A CA 1
ATOM 823 C C . ILE A 1 97 ? -14.636 -0.869 26.212 1.00 87.19 97 ILE A C 1
ATOM 825 O O . ILE A 1 97 ? -14.383 -0.938 25.012 1.00 87.19 97 ILE A O 1
ATOM 829 N N . SER A 1 98 ? -13.998 -0.031 27.030 1.00 84.50 98 SER A N 1
ATOM 830 C CA . SER A 1 98 ? -12.909 0.834 26.586 1.00 84.50 98 SER A CA 1
ATOM 831 C C . SER A 1 98 ? -11.731 0.021 26.044 1.00 84.50 98 SER A C 1
ATOM 833 O O . SER A 1 98 ? -11.203 0.370 24.989 1.00 84.50 98 SER A O 1
ATOM 835 N N . ARG A 1 99 ? -11.328 -1.051 26.740 1.00 85.81 99 ARG A N 1
ATOM 836 C CA . ARG A 1 99 ? -10.236 -1.938 26.312 1.00 85.81 99 ARG A CA 1
ATOM 837 C C . ARG A 1 99 ? -10.602 -2.679 25.027 1.00 85.81 99 ARG A C 1
ATOM 839 O O . ARG A 1 99 ? -9.862 -2.602 24.056 1.00 85.81 99 ARG A O 1
ATOM 846 N N . ASP A 1 100 ? -11.781 -3.292 24.986 1.00 87.50 100 ASP A N 1
ATOM 847 C CA . ASP A 1 100 ? -12.281 -4.057 23.837 1.00 87.50 100 ASP A CA 1
ATOM 848 C C . ASP A 1 100 ? -12.380 -3.196 22.570 1.00 87.50 100 ASP A C 1
ATOM 850 O O . ASP A 1 100 ? -11.832 -3.535 21.525 1.00 87.50 100 ASP A O 1
ATOM 854 N N . LYS A 1 101 ? -12.988 -2.008 22.667 1.00 88.12 101 LYS A N 1
ATOM 855 C CA . LYS A 1 101 ? -13.064 -1.062 21.544 1.00 88.12 101 LYS A CA 1
ATOM 856 C C . LYS A 1 101 ? -11.691 -0.645 21.025 1.00 88.12 101 LYS A C 1
ATOM 858 O O . LYS A 1 101 ? -11.514 -0.512 19.813 1.00 88.12 101 LYS A O 1
ATOM 863 N N . ARG A 1 102 ? -10.744 -0.408 21.935 1.00 86.88 102 ARG A N 1
ATOM 864 C CA . ARG A 1 102 ? -9.380 -0.019 21.576 1.00 86.88 102 ARG A CA 1
ATOM 865 C C . ARG A 1 102 ? -8.633 -1.178 20.923 1.00 86.88 102 ARG A C 1
ATOM 867 O O . ARG A 1 102 ? -7.963 -0.953 19.925 1.00 86.88 102 ARG A O 1
ATOM 874 N N . ASN A 1 103 ? -8.831 -2.405 21.399 1.00 86.62 103 ASN A N 1
ATOM 875 C CA . ASN A 1 103 ? -8.275 -3.609 20.785 1.00 86.62 103 ASN A CA 1
ATOM 876 C C . ASN A 1 103 ? -8.825 -3.820 19.369 1.00 86.62 103 ASN A C 1
ATOM 878 O O . ASN A 1 103 ? -8.040 -3.953 18.439 1.00 86.62 103 ASN A O 1
ATOM 882 N N . ILE A 1 104 ? -10.148 -3.741 19.173 1.00 87.75 104 ILE A N 1
ATOM 883 C CA . ILE A 1 104 ? -10.770 -3.858 17.841 1.00 87.75 104 ILE A CA 1
ATOM 884 C C . ILE A 1 104 ? -10.196 -2.815 16.872 1.00 87.75 104 ILE A C 1
ATOM 886 O O . ILE A 1 104 ? -9.891 -3.134 15.722 1.00 87.75 104 ILE A O 1
ATOM 890 N N . PHE A 1 105 ? -10.049 -1.565 17.323 1.00 89.69 105 PHE A N 1
ATOM 891 C CA . PHE A 1 105 ? -9.480 -0.509 16.491 1.00 89.69 105 PHE A CA 1
ATOM 892 C C . PHE A 1 105 ? -7.991 -0.730 16.201 1.00 89.69 105 PHE A C 1
ATOM 894 O O . PHE A 1 105 ? -7.562 -0.538 15.065 1.00 89.69 105 PHE A O 1
ATOM 901 N N . ASN A 1 106 ? -7.215 -1.165 17.194 1.00 87.25 106 ASN A N 1
ATOM 902 C CA . ASN A 1 106 ? -5.804 -1.485 17.012 1.00 87.25 106 ASN A CA 1
ATOM 903 C C . ASN A 1 106 ? -5.623 -2.613 15.997 1.00 87.25 106 ASN A C 1
ATOM 905 O O . ASN A 1 106 ? -4.826 -2.448 15.087 1.00 87.25 106 ASN A O 1
ATOM 909 N N . THR A 1 107 ? -6.400 -3.698 16.081 1.00 86.88 107 THR A N 1
ATOM 910 C CA . THR A 1 107 ? -6.364 -4.779 15.084 1.00 86.88 107 THR A CA 1
ATOM 911 C C . THR A 1 107 ? -6.662 -4.255 13.682 1.00 86.88 107 THR A C 1
ATOM 913 O O . THR A 1 107 ? -5.950 -4.594 12.741 1.00 86.88 107 THR A O 1
ATOM 916 N N . PHE A 1 108 ? -7.671 -3.390 13.542 1.00 87.62 108 PHE A N 1
ATOM 917 C CA . PHE A 1 108 ? -7.990 -2.750 12.265 1.00 87.62 108 PHE A CA 1
ATOM 918 C C . PHE A 1 108 ? -6.808 -1.933 11.718 1.00 87.62 108 PHE A C 1
ATOM 920 O O . PHE A 1 108 ? -6.408 -2.146 10.579 1.00 87.62 108 PHE A O 1
ATOM 927 N N . ILE A 1 109 ? -6.201 -1.049 12.517 1.00 87.38 109 ILE A N 1
ATOM 928 C CA . ILE A 1 109 ? -5.064 -0.246 12.042 1.00 87.38 109 ILE A CA 1
ATOM 929 C C . ILE A 1 109 ? -3.821 -1.100 11.801 1.00 87.38 109 ILE A C 1
ATOM 931 O O . ILE A 1 109 ? -3.111 -0.864 10.833 1.00 87.38 109 ILE A O 1
ATOM 935 N N . THR A 1 110 ? -3.562 -2.125 12.611 1.00 85.38 110 THR A N 1
ATOM 936 C CA . THR A 1 110 ? -2.474 -3.070 12.341 1.00 85.38 110 THR A CA 1
ATOM 937 C C . THR A 1 110 ? -2.666 -3.733 10.981 1.00 85.38 110 THR A C 1
ATOM 939 O O . THR A 1 110 ? -1.713 -3.797 10.215 1.00 85.38 110 THR A O 1
ATOM 942 N N . GLN A 1 111 ? -3.883 -4.152 10.626 1.00 84.25 111 GLN A N 1
ATOM 943 C CA . GLN A 1 111 ? -4.168 -4.688 9.292 1.00 84.25 111 GLN A CA 1
ATOM 944 C C . GLN A 1 111 ? -3.921 -3.654 8.181 1.00 84.25 111 GLN A C 1
ATOM 946 O O . GLN A 1 111 ? -3.336 -4.012 7.164 1.00 84.25 111 GLN A O 1
ATOM 951 N N . GLU A 1 112 ? -4.282 -2.383 8.383 1.00 85.06 112 GLU A N 1
ATOM 952 C CA . GLU A 1 112 ? -3.975 -1.293 7.436 1.00 85.06 112 GLU A CA 1
ATOM 953 C C . GLU A 1 112 ? -2.464 -1.017 7.311 1.00 85.06 112 GLU A C 1
ATOM 955 O O . GLU A 1 112 ? -1.953 -0.751 6.226 1.00 85.06 112 GLU A O 1
ATOM 960 N N . ILE A 1 113 ? -1.709 -1.107 8.408 1.00 85.44 113 ILE A N 1
ATOM 961 C CA . ILE A 1 113 ? -0.249 -0.950 8.378 1.00 85.44 113 ILE A CA 1
ATOM 962 C C . ILE A 1 113 ? 0.401 -2.131 7.645 1.00 85.44 113 ILE A C 1
ATOM 964 O O . ILE A 1 113 ? 1.298 -1.939 6.824 1.00 85.44 113 ILE A O 1
ATOM 968 N N . LEU A 1 114 ? -0.057 -3.357 7.916 1.00 82.88 114 LEU A N 1
ATOM 969 C CA . LEU A 1 114 ? 0.446 -4.557 7.252 1.00 82.88 114 LEU A CA 1
ATOM 970 C C . LEU A 1 114 ? 0.085 -4.566 5.759 1.00 82.88 114 LEU A C 1
ATOM 972 O O . LEU A 1 114 ? 0.927 -4.920 4.937 1.00 82.88 114 LEU A O 1
ATOM 976 N N . SER A 1 115 ? -1.124 -4.135 5.381 1.00 81.56 115 SER A N 1
ATOM 977 C CA . SER A 1 115 ? -1.525 -4.029 3.972 1.00 81.56 115 SER A CA 1
ATOM 978 C C . SER A 1 115 ? -0.678 -2.998 3.220 1.00 81.56 115 SER A C 1
ATOM 980 O O . SER A 1 115 ? -0.323 -3.222 2.059 1.00 81.56 115 SER A O 1
ATOM 982 N N . ALA A 1 116 ? -0.256 -1.926 3.897 1.00 81.06 116 ALA A N 1
ATOM 983 C CA . ALA A 1 116 ? 0.657 -0.933 3.349 1.00 81.06 116 ALA A CA 1
ATOM 984 C C . ALA A 1 116 ? 2.064 -1.490 3.045 1.00 81.06 116 ALA A C 1
ATOM 986 O O . ALA A 1 116 ? 2.776 -0.873 2.243 1.00 81.06 116 ALA A O 1
ATOM 987 N N . MET A 1 117 ? 2.470 -2.627 3.641 1.00 80.44 117 MET A N 1
ATOM 988 C CA . MET A 1 117 ? 3.730 -3.317 3.300 1.00 80.44 117 MET A CA 1
ATOM 989 C C . MET A 1 117 ? 3.650 -4.066 1.975 1.00 80.44 117 MET A C 1
ATOM 991 O O . MET A 1 117 ? 4.687 -4.432 1.425 1.00 80.44 117 MET A O 1
ATOM 995 N N . SER A 1 118 ? 2.445 -4.332 1.468 1.00 84.44 118 SER A N 1
ATOM 996 C CA . SER A 1 118 ? 2.299 -5.085 0.230 1.00 84.44 118 SER A CA 1
ATOM 997 C C . SER A 1 118 ? 2.941 -4.347 -0.945 1.00 84.44 118 SER A C 1
ATOM 999 O O . SER A 1 118 ? 2.807 -3.129 -1.103 1.00 84.44 118 SER A O 1
ATOM 1001 N N . PHE A 1 119 ? 3.590 -5.118 -1.815 1.00 85.19 119 PHE A N 1
ATOM 1002 C CA . PHE A 1 119 ? 4.134 -4.630 -3.079 1.00 85.19 119 PHE A CA 1
ATOM 1003 C C . PHE A 1 119 ? 3.073 -3.886 -3.904 1.00 85.19 119 PHE A C 1
ATOM 1005 O O . PHE A 1 119 ? 3.319 -2.787 -4.391 1.00 85.19 119 PHE A O 1
ATOM 1012 N N . SER A 1 120 ? 1.860 -4.441 -3.995 1.00 86.38 120 SER A N 1
ATOM 1013 C CA . SER A 1 120 ? 0.736 -3.836 -4.718 1.00 86.38 120 SER A CA 1
ATOM 1014 C C . SER A 1 120 ? 0.357 -2.461 -4.162 1.00 86.38 120 SER A C 1
ATOM 1016 O O . SER A 1 120 ? 0.095 -1.542 -4.933 1.00 86.38 120 SER A O 1
ATOM 1018 N N . SER A 1 121 ? 0.370 -2.280 -2.835 1.00 85.56 121 SER A N 1
ATOM 1019 C CA . SER A 1 121 ? 0.122 -0.973 -2.213 1.00 85.56 121 SER A CA 1
ATOM 1020 C C . SER A 1 121 ? 1.215 0.034 -2.568 1.00 85.56 121 SER A C 1
ATOM 1022 O O . SER A 1 121 ? 0.899 1.165 -2.943 1.00 85.56 121 SER A O 1
ATOM 1024 N N . LEU A 1 122 ? 2.486 -0.376 -2.514 1.00 88.19 122 LEU A N 1
ATOM 1025 C CA . LEU A 1 122 ? 3.606 0.480 -2.905 1.00 88.19 122 LEU A CA 1
ATOM 1026 C C . LEU A 1 122 ? 3.522 0.877 -4.385 1.00 88.19 122 LEU A C 1
ATOM 1028 O O . LEU A 1 122 ? 3.646 2.056 -4.719 1.00 88.19 122 LEU A O 1
ATOM 1032 N N . LEU A 1 123 ? 3.250 -0.086 -5.267 1.00 87.88 123 LEU A N 1
ATOM 1033 C CA . LEU A 1 123 ? 3.080 0.161 -6.695 1.00 87.88 123 LEU A CA 1
ATOM 1034 C C . LEU A 1 123 ? 1.914 1.112 -6.972 1.00 87.88 123 LEU A C 1
ATOM 1036 O O . LEU A 1 123 ? 2.053 2.072 -7.724 1.00 87.88 123 LEU A O 1
ATOM 1040 N N . TRP A 1 124 ? 0.771 0.892 -6.329 1.00 89.00 124 TRP A N 1
ATOM 1041 C CA . TRP A 1 124 ? -0.388 1.756 -6.510 1.00 89.00 124 TRP A CA 1
ATOM 1042 C C . TRP A 1 124 ? -0.111 3.194 -6.054 1.00 89.00 124 TRP A C 1
ATOM 1044 O O . TRP A 1 124 ? -0.405 4.141 -6.777 1.00 89.00 124 TRP A O 1
ATOM 1054 N N . GLU A 1 125 ? 0.498 3.374 -4.880 1.00 86.19 125 GLU A N 1
ATOM 1055 C CA . GLU A 1 125 ? 0.804 4.705 -4.347 1.00 86.19 125 GLU A CA 1
ATOM 1056 C C . GLU A 1 125 ? 1.860 5.455 -5.162 1.00 86.19 125 GLU A C 1
ATOM 1058 O O . GLU A 1 125 ? 1.747 6.671 -5.335 1.00 86.19 125 GLU A O 1
ATOM 1063 N N . THR A 1 126 ? 2.879 4.746 -5.653 1.00 86.62 126 THR A N 1
ATOM 1064 C CA . THR A 1 126 ? 3.923 5.34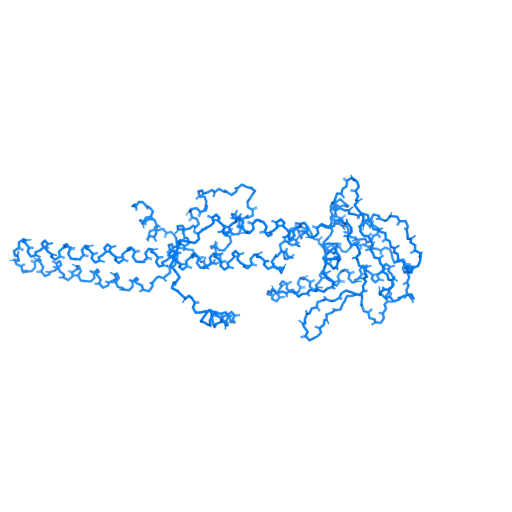3 -6.497 1.00 86.62 126 THR A CA 1
ATOM 1065 C C . THR A 1 126 ? 3.353 5.812 -7.832 1.00 86.62 126 THR A C 1
ATOM 1067 O O . THR A 1 126 ? 3.715 6.893 -8.292 1.00 86.62 126 THR A O 1
ATOM 1070 N N . LEU A 1 127 ? 2.421 5.062 -8.425 1.00 85.88 127 LEU A N 1
ATOM 1071 C CA . LEU A 1 127 ? 1.776 5.431 -9.686 1.00 85.88 127 LEU A CA 1
ATOM 1072 C C . LEU A 1 127 ? 0.722 6.536 -9.521 1.00 85.88 127 LEU A C 1
ATOM 1074 O O . LEU A 1 127 ? 0.721 7.477 -10.311 1.00 85.88 127 LEU A O 1
ATOM 1078 N N . ASP A 1 128 ? -0.116 6.487 -8.482 1.00 79.75 128 ASP A N 1
ATOM 1079 C CA . ASP A 1 128 ? -1.117 7.529 -8.177 1.00 79.75 128 ASP A CA 1
ATOM 1080 C C . ASP A 1 128 ? -0.457 8.907 -7.962 1.00 79.75 128 ASP A C 1
ATOM 1082 O O . ASP A 1 128 ? -0.939 9.943 -8.426 1.00 79.75 128 ASP A O 1
ATOM 1086 N N . GLY A 1 129 ? 0.733 8.930 -7.347 1.00 70.00 129 GLY A N 1
ATOM 1087 C CA . GLY A 1 129 ? 1.540 10.145 -7.213 1.00 70.00 129 GLY A CA 1
ATOM 1088 C C . GLY A 1 129 ? 1.963 10.773 -8.551 1.00 70.00 129 GLY A C 1
ATOM 1089 O O . GLY A 1 129 ? 2.168 11.989 -8.616 1.00 70.00 129 GLY A O 1
ATOM 1090 N N . LEU A 1 130 ? 2.060 9.971 -9.616 1.00 71.81 130 LEU A N 1
ATOM 1091 C CA . LEU A 1 130 ? 2.459 10.392 -10.962 1.00 71.81 130 LEU A CA 1
ATOM 1092 C C . LEU A 1 130 ? 1.259 10.779 -11.854 1.00 71.81 130 LEU A C 1
ATOM 1094 O O . LEU A 1 130 ? 1.452 11.485 -12.839 1.00 71.81 130 LEU A O 1
ATOM 1098 N N . GLU A 1 131 ? 0.030 10.377 -11.506 1.00 61.50 131 GLU A N 1
ATOM 1099 C CA . GLU A 1 131 ? -1.186 10.514 -12.333 1.00 61.50 131 GLU A CA 1
ATOM 1100 C C . GLU A 1 131 ? -1.884 11.883 -12.291 1.00 61.50 131 GLU A C 1
ATOM 1102 O O . GLU A 1 131 ? -2.832 12.111 -13.044 1.00 61.50 131 GLU A O 1
ATOM 1107 N N . LYS A 1 132 ? -1.455 12.834 -11.449 1.00 55.44 132 LYS A N 1
ATOM 1108 C CA . LYS A 1 132 ? -2.167 14.123 -11.272 1.00 55.44 132 LYS A CA 1
ATOM 1109 C C . LYS A 1 132 ? -2.269 15.001 -12.538 1.00 55.44 132 LYS A C 1
ATOM 1111 O O . LYS A 1 132 ? -2.809 16.105 -12.462 1.00 55.44 132 LYS A O 1
ATOM 1116 N N . GLN A 1 133 ? -1.780 14.559 -13.697 1.00 49.62 133 GLN A N 1
ATOM 1117 C CA . GLN A 1 133 ? -1.902 15.246 -14.981 1.00 49.62 133 GLN A CA 1
ATOM 1118 C C . GLN A 1 133 ? -2.260 14.235 -16.084 1.00 49.62 133 GLN A C 1
ATOM 1120 O O . GLN A 1 133 ? -1.680 13.159 -16.151 1.00 49.62 133 GLN A O 1
ATOM 1125 N N . LYS A 1 134 ? -3.251 14.574 -16.925 1.00 47.47 134 LYS A N 1
ATOM 1126 C CA . LYS A 1 134 ? -3.792 13.701 -17.982 1.00 47.47 134 LYS A CA 1
ATOM 1127 C C . LYS A 1 134 ? -2.675 13.091 -18.842 1.00 47.47 134 LYS A C 1
ATOM 1129 O O . LYS A 1 134 ? -1.898 13.820 -19.456 1.00 47.47 134 LYS A O 1
ATOM 1134 N N . GLU A 1 135 ? -2.655 11.762 -18.902 1.00 51.16 135 GLU A N 1
ATOM 1135 C CA . GLU A 1 135 ? -1.808 10.978 -19.799 1.00 51.16 135 GLU A CA 1
ATOM 1136 C C . GLU A 1 135 ? -2.337 11.086 -21.239 1.00 51.16 135 GLU A C 1
ATOM 1138 O O . GLU A 1 135 ? -3.288 10.398 -21.602 1.00 51.16 135 GLU A O 1
ATOM 1143 N N . ASP A 1 136 ? -1.705 11.922 -22.063 1.00 49.22 136 ASP A N 1
ATOM 1144 C CA . ASP A 1 136 ? -1.715 11.742 -23.517 1.00 49.22 136 ASP A CA 1
ATOM 1145 C C . ASP A 1 136 ? -0.363 11.149 -23.928 1.00 49.22 136 ASP A C 1
ATOM 1147 O O . ASP A 1 136 ? 0.692 11.662 -23.540 1.00 49.22 136 ASP A O 1
ATOM 1151 N N . SER A 1 137 ? -0.394 10.073 -24.717 1.00 50.44 137 SER A N 1
ATOM 1152 C CA . SER A 1 137 ? 0.789 9.346 -25.187 1.00 50.44 137 SER A CA 1
ATOM 1153 C C . SER A 1 137 ? 1.803 10.285 -25.848 1.00 50.44 137 SER A C 1
ATOM 1155 O O . SER A 1 137 ? 1.460 11.042 -26.763 1.00 50.44 137 SER A O 1
ATOM 1157 N N . VAL A 1 138 ? 3.063 10.228 -25.408 1.00 53.16 138 VAL A N 1
ATOM 1158 C CA . VAL A 1 138 ? 4.177 10.881 -26.106 1.00 53.16 138 VAL A CA 1
ATOM 1159 C C . VAL A 1 138 ? 4.353 10.173 -27.448 1.00 53.16 138 VAL A C 1
ATOM 1161 O O . VAL A 1 138 ? 4.513 8.957 -27.488 1.00 53.16 138 VAL A O 1
ATOM 1164 N N . SER A 1 139 ? 4.296 10.923 -28.550 1.00 53.62 139 SER A N 1
ATOM 1165 C CA . SER A 1 139 ? 4.538 10.385 -29.889 1.00 53.62 139 SER A CA 1
ATOM 1166 C C . SER A 1 139 ? 6.018 10.020 -30.022 1.00 53.62 139 SER A C 1
ATOM 1168 O O . SER A 1 139 ? 6.847 10.880 -30.322 1.00 53.62 139 SER A O 1
ATOM 1170 N N . VAL A 1 140 ? 6.355 8.760 -29.762 1.00 59.84 140 VAL A N 1
ATOM 1171 C CA . VAL A 1 140 ? 7.660 8.199 -30.115 1.00 59.84 140 VAL A CA 1
ATOM 1172 C C . VAL A 1 140 ? 7.690 8.074 -31.637 1.00 59.84 140 VAL A C 1
ATOM 1174 O O . VAL A 1 140 ? 6.784 7.490 -32.231 1.00 59.84 140 VAL A O 1
ATOM 1177 N N . SER A 1 141 ? 8.686 8.668 -32.293 1.00 58.50 141 SER A N 1
ATOM 1178 C CA . SER A 1 141 ? 8.908 8.440 -33.723 1.00 58.50 141 SER A CA 1
ATOM 1179 C C . SER A 1 141 ? 9.231 6.961 -33.927 1.00 58.50 141 SER A C 1
ATOM 1181 O O . SER A 1 141 ? 10.190 6.481 -33.327 1.00 58.50 141 SER A O 1
ATOM 1183 N N . ALA A 1 142 ? 8.444 6.249 -34.737 1.00 61.12 142 ALA A N 1
ATOM 1184 C CA . ALA A 1 142 ? 8.670 4.834 -35.017 1.00 61.12 142 ALA A CA 1
ATOM 1185 C C . ALA A 1 142 ? 10.062 4.642 -35.634 1.00 61.12 142 ALA A C 1
ATOM 1187 O O . ALA A 1 142 ? 10.302 5.042 -36.773 1.00 61.12 142 ALA A O 1
ATOM 1188 N N . THR A 1 143 ? 10.985 4.081 -34.857 1.00 66.31 143 THR A N 1
ATOM 1189 C CA . THR A 1 143 ? 12.370 3.851 -35.281 1.00 66.31 143 THR A CA 1
ATOM 1190 C C . THR A 1 143 ? 12.586 2.438 -35.792 1.00 66.31 143 THR A C 1
ATOM 1192 O O . THR A 1 143 ? 13.436 2.264 -36.656 1.00 66.31 143 THR A O 1
ATOM 1195 N N . GLY A 1 144 ? 11.835 1.447 -35.287 1.00 63.09 144 GLY A N 1
ATOM 1196 C CA . GLY A 1 144 ? 12.012 0.041 -35.672 1.00 63.09 144 GLY A CA 1
ATOM 1197 C C . GLY A 1 144 ? 13.474 -0.394 -35.555 1.00 63.09 144 GLY A C 1
ATOM 1198 O O . GLY A 1 144 ? 14.031 -0.926 -36.505 1.00 63.09 144 GLY A O 1
ATOM 1199 N N . TYR A 1 145 ? 14.119 -0.067 -34.431 1.00 70.31 145 TYR A N 1
ATOM 1200 C CA . TYR A 1 145 ? 15.578 -0.099 -34.302 1.00 70.31 145 TYR A CA 1
ATOM 1201 C C . TYR A 1 145 ? 16.172 -1.512 -34.437 1.00 70.31 145 TYR A C 1
ATOM 1203 O O . TYR A 1 145 ? 17.291 -1.654 -34.920 1.00 70.31 145 TYR A O 1
ATOM 1211 N N . ALA A 1 146 ? 15.430 -2.548 -34.032 1.00 77.31 146 ALA A N 1
ATOM 1212 C CA . ALA A 1 146 ? 15.859 -3.941 -34.133 1.00 77.31 146 ALA A CA 1
ATOM 1213 C C . ALA A 1 146 ? 14.642 -4.890 -34.157 1.00 77.31 146 ALA A C 1
ATOM 1215 O O . ALA A 1 146 ? 14.342 -5.517 -33.141 1.00 77.31 146 ALA A O 1
ATOM 1216 N N . PRO A 1 147 ? 13.898 -4.977 -35.274 1.00 79.50 147 PRO A N 1
ATOM 1217 C CA . PRO A 1 147 ? 12.675 -5.778 -35.348 1.00 79.50 147 PRO A CA 1
ATOM 1218 C C . PRO A 1 147 ? 12.959 -7.287 -35.382 1.00 79.50 147 PRO A C 1
ATOM 1220 O O . PRO A 1 147 ? 12.121 -8.068 -34.945 1.00 79.50 147 PRO A O 1
ATOM 1223 N N . ASP A 1 148 ? 14.150 -7.682 -35.842 1.00 82.31 148 ASP A N 1
ATOM 1224 C CA . ASP A 1 148 ? 14.497 -9.081 -36.122 1.00 82.31 148 ASP A CA 1
ATOM 1225 C C . ASP A 1 148 ? 15.165 -9.820 -34.943 1.00 82.31 148 ASP A C 1
ATOM 1227 O O . ASP A 1 148 ? 15.420 -11.018 -35.044 1.00 82.31 148 ASP A O 1
ATOM 1231 N N . CYS A 1 149 ? 15.482 -9.144 -33.831 1.00 85.38 149 CYS A N 1
ATOM 1232 C CA . CYS A 1 149 ? 16.072 -9.793 -32.647 1.00 85.38 149 CYS A CA 1
ATOM 1233 C C . CYS A 1 149 ? 15.001 -10.323 -31.686 1.00 85.38 149 CYS A C 1
ATOM 1235 O O . CYS A 1 149 ? 13.895 -9.787 -31.650 1.00 85.38 149 CYS A O 1
ATOM 1237 N N . GLU A 1 150 ? 15.302 -11.326 -30.860 1.00 88.50 150 GLU A N 1
ATOM 1238 C CA . GLU A 1 150 ? 14.366 -11.756 -29.814 1.00 88.50 150 GLU A CA 1
ATOM 1239 C C . GLU A 1 150 ? 14.302 -10.721 -28.679 1.00 88.50 150 GLU A C 1
ATOM 1241 O O . GLU A 1 150 ? 15.264 -9.995 -28.422 1.00 88.50 150 GLU A O 1
ATOM 1246 N N . TRP A 1 151 ? 13.171 -10.639 -27.964 1.00 90.62 151 TRP A N 1
ATOM 1247 C CA . TRP A 1 151 ? 13.035 -9.705 -26.834 1.00 90.62 151 TRP A CA 1
ATOM 1248 C C . TRP A 1 151 ? 14.112 -9.914 -25.765 1.00 90.62 151 TRP A C 1
ATOM 1250 O O . TRP A 1 151 ? 14.620 -8.943 -25.207 1.00 90.62 151 TRP A O 1
ATOM 1260 N N . THR A 1 152 ? 14.489 -11.169 -25.534 1.00 89.06 152 THR A N 1
ATOM 1261 C CA . THR A 1 152 ? 15.506 -11.591 -24.565 1.00 89.06 152 THR A CA 1
ATOM 1262 C C . THR A 1 152 ? 16.920 -11.150 -24.932 1.00 89.06 152 THR A C 1
ATOM 1264 O O . THR A 1 152 ? 17.776 -11.081 -24.052 1.00 89.06 152 THR A O 1
ATOM 1267 N N . ASP A 1 153 ? 17.179 -10.809 -26.196 1.00 88.88 153 ASP A N 1
ATOM 1268 C CA . ASP A 1 153 ? 18.487 -10.319 -26.648 1.00 88.88 153 ASP A CA 1
ATOM 1269 C C . ASP A 1 153 ? 18.662 -8.813 -26.418 1.00 88.88 153 ASP A C 1
ATOM 1271 O O . ASP A 1 153 ? 19.775 -8.284 -26.507 1.00 88.88 153 ASP A O 1
ATOM 1275 N N . ILE A 1 154 ? 17.567 -8.109 -26.117 1.00 90.06 154 ILE A N 1
ATOM 1276 C CA . ILE A 1 154 ? 17.567 -6.676 -25.846 1.00 90.06 154 ILE A CA 1
ATOM 1277 C C . ILE A 1 154 ? 17.794 -6.461 -24.355 1.00 90.06 154 ILE A C 1
ATOM 1279 O O . ILE A 1 154 ? 17.031 -6.927 -23.509 1.00 90.06 154 ILE A O 1
ATOM 1283 N N . THR A 1 155 ? 18.829 -5.691 -24.032 1.00 91.62 155 THR A N 1
ATOM 1284 C CA . THR A 1 155 ? 19.083 -5.213 -22.675 1.00 91.62 155 THR A CA 1
ATOM 1285 C C . THR A 1 155 ? 18.967 -3.696 -22.609 1.00 91.62 155 THR A C 1
ATOM 1287 O O . THR A 1 155 ? 19.684 -2.965 -23.294 1.00 91.62 155 THR A O 1
ATOM 1290 N N . LEU A 1 156 ? 18.076 -3.216 -21.745 1.00 92.50 156 LEU A N 1
ATOM 1291 C CA . LEU A 1 156 ? 17.941 -1.816 -21.367 1.00 92.50 156 LEU A CA 1
ATOM 1292 C C . LEU A 1 156 ? 18.714 -1.575 -20.076 1.00 92.50 156 LEU A C 1
ATOM 1294 O O . LEU A 1 156 ? 18.295 -1.987 -18.998 1.00 92.50 156 LEU A O 1
ATOM 1298 N N . GLN A 1 157 ? 19.842 -0.888 -20.175 1.00 92.62 157 GLN A N 1
ATOM 1299 C CA . GLN A 1 157 ? 20.661 -0.550 -19.023 1.00 92.62 157 GLN A CA 1
ATOM 1300 C C . GLN A 1 157 ? 20.344 0.871 -18.553 1.00 92.62 157 GLN A C 1
ATOM 1302 O O . GLN A 1 157 ? 20.553 1.838 -19.290 1.00 92.62 157 GLN A O 1
ATOM 1307 N N . LEU A 1 158 ? 19.845 1.001 -17.321 1.00 91.88 158 LEU A N 1
ATOM 1308 C CA . LEU A 1 158 ? 19.543 2.290 -16.700 1.00 91.88 158 LEU A CA 1
ATOM 1309 C C . LEU A 1 158 ? 20.770 2.772 -15.928 1.00 91.88 158 LEU A C 1
ATOM 1311 O O . LEU A 1 158 ? 21.239 2.112 -15.003 1.00 91.88 158 LEU A O 1
ATOM 1315 N N . ILE A 1 159 ? 21.305 3.926 -16.313 1.00 90.06 159 ILE A N 1
ATOM 1316 C CA . ILE A 1 159 ? 22.551 4.477 -15.778 1.00 90.06 159 ILE A CA 1
ATOM 1317 C C . ILE A 1 159 ? 22.264 5.808 -15.103 1.00 90.06 159 ILE A C 1
ATOM 1319 O O . ILE A 1 159 ? 21.587 6.677 -15.654 1.00 90.06 159 ILE A O 1
ATOM 1323 N N . THR A 1 160 ? 22.820 5.992 -13.907 1.00 86.12 160 THR A N 1
ATOM 1324 C CA . THR A 1 160 ? 22.619 7.200 -13.110 1.00 86.12 160 THR A CA 1
ATOM 1325 C C . THR A 1 160 ? 23.002 8.450 -13.894 1.00 86.12 160 THR A C 1
ATOM 1327 O O . THR A 1 160 ? 24.142 8.617 -14.334 1.00 86.12 160 THR A O 1
ATOM 1330 N N . ASN A 1 161 ? 22.045 9.361 -14.029 1.00 84.50 161 ASN A N 1
ATOM 1331 C CA . ASN A 1 161 ? 22.280 10.682 -14.577 1.00 84.50 161 ASN A CA 1
ATOM 1332 C C . ASN A 1 161 ? 22.830 11.591 -13.467 1.00 84.50 161 ASN A C 1
ATOM 1334 O O . ASN A 1 161 ? 22.249 11.693 -12.389 1.00 84.50 161 ASN A O 1
ATOM 1338 N N . LYS A 1 162 ? 23.960 12.257 -13.729 1.00 77.56 162 LYS A N 1
ATOM 1339 C CA . LYS A 1 162 ? 24.637 13.129 -12.751 1.00 77.56 162 LYS A CA 1
ATOM 1340 C C . LYS A 1 162 ? 23.802 14.343 -12.337 1.00 77.56 162 LYS A C 1
ATOM 1342 O O . LYS A 1 162 ? 24.057 14.910 -11.281 1.00 77.56 162 LYS A O 1
ATOM 1347 N N . HIS A 1 163 ? 22.864 14.767 -13.181 1.00 74.25 163 HIS A N 1
ATOM 1348 C CA . HIS A 1 163 ? 22.076 15.980 -12.966 1.00 74.25 163 HIS A CA 1
ATOM 1349 C C . HIS A 1 163 ? 20.668 15.699 -12.432 1.00 74.25 163 HIS A C 1
ATOM 1351 O O . HIS A 1 163 ? 20.069 16.593 -11.840 1.00 74.25 163 HIS A O 1
ATOM 1357 N N . ASP A 1 164 ? 20.146 14.484 -12.628 1.00 76.12 164 ASP A N 1
ATOM 1358 C CA . ASP A 1 164 ? 18.797 14.105 -12.207 1.00 76.12 164 ASP A CA 1
ATOM 1359 C C . ASP A 1 164 ? 18.711 12.605 -11.892 1.00 76.12 164 ASP A C 1
ATOM 1361 O O . ASP A 1 164 ? 18.629 11.761 -12.782 1.00 76.12 164 ASP A O 1
ATOM 1365 N N . HIS A 1 165 ? 18.693 12.265 -10.604 1.00 72.69 165 HIS A N 1
ATOM 1366 C CA . HIS A 1 165 ? 18.594 10.876 -10.153 1.00 72.69 165 HIS A CA 1
ATOM 1367 C C . HIS A 1 165 ? 17.254 10.210 -10.504 1.00 72.69 165 HIS A C 1
ATOM 1369 O O . HIS A 1 165 ? 17.185 8.984 -10.572 1.00 72.69 165 HIS A O 1
ATOM 1375 N N . SER A 1 166 ? 16.194 10.986 -10.751 1.00 75.31 166 SER A N 1
ATOM 1376 C CA . SER A 1 166 ? 14.878 10.444 -11.105 1.00 75.31 166 SER A CA 1
ATOM 1377 C C . SER A 1 166 ? 14.796 10.003 -12.571 1.00 75.31 166 SER A C 1
ATOM 1379 O O . SER A 1 166 ? 14.011 9.109 -12.906 1.00 75.31 166 SER A O 1
ATOM 1381 N N . LEU A 1 167 ? 15.656 10.561 -13.430 1.00 85.25 167 LEU A N 1
ATOM 1382 C CA . LEU A 1 167 ? 15.718 10.296 -14.865 1.00 85.25 167 LEU A CA 1
ATOM 1383 C C . LEU A 1 167 ? 17.076 9.701 -15.272 1.00 85.25 167 LEU A C 1
ATOM 1385 O O . LEU A 1 167 ? 17.915 10.408 -15.845 1.00 85.25 167 LEU A O 1
ATOM 1389 N N . PRO A 1 168 ? 17.309 8.400 -15.002 1.00 88.62 168 PRO A N 1
ATOM 1390 C CA . PRO A 1 168 ? 18.507 7.735 -15.487 1.00 88.62 168 PRO A CA 1
ATOM 1391 C C . PRO A 1 168 ? 18.580 7.729 -17.010 1.00 88.62 168 PRO A C 1
ATOM 1393 O O . PRO A 1 168 ? 17.563 7.615 -17.690 1.00 88.62 168 PRO A O 1
ATOM 1396 N N . LEU A 1 169 ? 19.799 7.831 -17.533 1.00 90.56 169 LEU A N 1
ATOM 1397 C CA . LEU A 1 169 ? 20.070 7.647 -18.954 1.00 90.56 169 LEU A CA 1
ATOM 1398 C C . LEU A 1 169 ? 19.898 6.172 -19.315 1.00 90.56 169 LEU A C 1
ATOM 1400 O O . LEU A 1 169 ? 20.144 5.291 -18.493 1.00 90.56 169 LEU A O 1
ATOM 1404 N N . ILE A 1 170 ? 19.489 5.913 -20.549 1.00 91.00 170 ILE A N 1
ATOM 1405 C CA . ILE A 1 170 ? 19.178 4.573 -21.035 1.00 91.00 170 ILE A CA 1
ATOM 1406 C C . ILE A 1 170 ? 20.208 4.205 -22.089 1.00 91.00 170 ILE A C 1
ATOM 1408 O O . ILE A 1 170 ? 20.368 4.912 -23.082 1.00 91.00 170 ILE A O 1
ATOM 1412 N N . LYS A 1 171 ? 20.905 3.096 -21.869 1.00 91.25 171 LYS A N 1
ATOM 1413 C CA . LYS A 1 171 ? 21.784 2.487 -22.860 1.00 91.25 171 LYS A CA 1
ATOM 1414 C C . LYS A 1 171 ? 21.144 1.200 -23.353 1.00 91.25 171 LYS A C 1
ATOM 1416 O O . LYS A 1 171 ? 20.760 0.358 -22.546 1.00 91.25 171 LYS A O 1
ATOM 1421 N N . ILE A 1 172 ? 21.034 1.053 -24.663 1.00 90.75 172 ILE A N 1
ATOM 1422 C CA . ILE A 1 172 ? 20.452 -0.126 -25.294 1.00 90.75 172 ILE A CA 1
ATOM 1423 C C . ILE A 1 172 ? 21.602 -1.029 -25.722 1.00 90.75 172 ILE A C 1
ATOM 1425 O O . ILE A 1 172 ? 22.551 -0.567 -26.352 1.00 90.75 172 ILE A O 1
ATOM 1429 N N . ILE A 1 173 ? 21.540 -2.301 -25.353 1.00 89.38 173 ILE A N 1
ATOM 1430 C CA . ILE A 1 173 ? 22.527 -3.313 -25.727 1.00 89.38 173 ILE A CA 1
ATOM 1431 C C . ILE A 1 173 ? 21.777 -4.432 -26.440 1.00 89.38 173 ILE A C 1
ATOM 1433 O O . ILE A 1 173 ? 20.796 -4.944 -25.904 1.00 89.38 173 ILE A O 1
ATOM 1437 N N . ILE A 1 174 ? 22.224 -4.788 -27.641 1.00 87.19 174 ILE A N 1
ATOM 1438 C CA . ILE A 1 174 ? 21.656 -5.878 -28.440 1.00 87.19 174 ILE A CA 1
ATOM 1439 C C . ILE A 1 174 ? 22.822 -6.766 -28.867 1.00 87.19 174 ILE A C 1
ATOM 1441 O O . ILE A 1 174 ? 23.687 -6.347 -29.638 1.00 87.19 174 ILE A O 1
ATOM 1445 N N . GLY A 1 175 ? 22.897 -7.973 -28.306 1.00 79.44 175 GLY A N 1
ATOM 1446 C CA . GLY A 1 175 ? 24.053 -8.854 -28.488 1.00 79.44 175 GLY A CA 1
ATOM 1447 C C . GLY A 1 175 ? 25.367 -8.189 -28.044 1.00 79.44 175 GLY A C 1
ATOM 1448 O O . GLY A 1 175 ? 25.584 -7.947 -26.858 1.00 79.44 175 GLY A O 1
ATOM 1449 N N . HIS A 1 176 ? 26.257 -7.897 -28.999 1.00 78.75 176 HIS A N 1
ATOM 1450 C CA . HIS A 1 176 ? 27.546 -7.230 -28.751 1.00 78.75 176 HIS A CA 1
ATOM 1451 C C . HIS A 1 176 ? 27.551 -5.731 -29.076 1.00 78.75 176 HIS A C 1
ATOM 1453 O O . HIS A 1 176 ? 28.546 -5.052 -28.811 1.00 78.75 176 HIS A O 1
ATOM 1459 N N . GLU A 1 177 ? 26.463 -5.204 -29.635 1.00 83.38 177 GLU A N 1
ATOM 1460 C CA . GLU A 1 177 ? 26.349 -3.797 -29.996 1.00 83.38 177 GLU A CA 1
ATOM 1461 C C . GLU A 1 177 ? 25.704 -3.002 -28.866 1.00 83.38 177 GLU A C 1
ATOM 1463 O O . GLU A 1 177 ? 24.820 -3.481 -28.154 1.00 83.38 177 GLU A O 1
ATOM 1468 N N . SER A 1 178 ? 26.162 -1.765 -28.681 1.00 86.38 178 SER A N 1
ATOM 1469 C CA . SER A 1 178 ? 25.647 -0.894 -27.634 1.00 86.38 178 SER A CA 1
ATOM 1470 C C . SER A 1 178 ? 25.408 0.505 -28.173 1.00 86.38 178 SER A C 1
ATOM 1472 O O . SER A 1 178 ? 26.317 1.082 -28.768 1.00 86.38 178 SER A O 1
ATOM 1474 N N . SER A 1 179 ? 24.221 1.051 -27.925 1.00 86.12 179 SER A N 1
ATOM 1475 C CA . SER A 1 179 ? 23.856 2.404 -28.326 1.00 86.12 179 SER A CA 1
ATOM 1476 C C . SER A 1 179 ? 24.616 3.463 -27.527 1.00 86.12 179 SER A C 1
ATOM 1478 O O . SER A 1 179 ? 25.163 3.203 -26.446 1.00 86.12 179 SER A O 1
ATOM 1480 N N . ASP A 1 180 ? 24.550 4.698 -28.022 1.00 87.12 180 ASP A N 1
ATOM 1481 C CA . ASP A 1 180 ? 24.846 5.880 -27.220 1.00 87.12 180 ASP A CA 1
ATOM 1482 C C . ASP A 1 180 ? 23.866 6.016 -26.044 1.00 87.12 180 ASP A C 1
ATOM 1484 O O . ASP A 1 180 ? 22.802 5.388 -26.004 1.00 87.12 180 ASP A O 1
ATOM 1488 N N . MET A 1 181 ? 24.235 6.851 -25.071 1.00 88.31 181 MET A N 1
ATOM 1489 C CA . MET A 1 181 ? 23.386 7.159 -23.921 1.00 88.31 181 MET A CA 1
ATOM 1490 C C . MET A 1 181 ? 22.176 7.984 -24.362 1.00 88.31 181 MET A C 1
ATOM 1492 O O . MET A 1 181 ? 22.317 9.128 -24.795 1.00 88.31 181 MET A O 1
ATOM 1496 N N . LEU A 1 182 ? 20.981 7.427 -24.196 1.00 87.44 182 LEU A N 1
ATOM 1497 C CA . LEU A 1 182 ? 19.725 8.074 -24.544 1.00 87.44 182 LEU A CA 1
ATOM 1498 C C . LEU A 1 182 ? 19.102 8.734 -23.316 1.00 87.44 182 LEU A C 1
ATOM 1500 O O . LEU A 1 182 ? 19.036 8.159 -22.229 1.00 87.44 182 LEU A O 1
ATOM 1504 N N . HIS A 1 183 ? 18.586 9.946 -23.497 1.00 87.94 183 HIS A N 1
ATOM 1505 C CA . HIS A 1 183 ? 17.701 10.543 -22.505 1.00 87.94 183 HIS A CA 1
ATOM 1506 C C . HIS A 1 183 ? 16.331 9.833 -22.548 1.00 87.94 183 HIS A C 1
ATOM 1508 O O . HIS A 1 183 ? 15.838 9.582 -23.652 1.00 87.94 183 HIS A O 1
ATOM 1514 N N . PRO A 1 184 ? 15.656 9.569 -21.407 1.00 86.38 184 PRO A N 1
ATOM 1515 C CA . PRO A 1 184 ? 14.356 8.881 -21.380 1.00 86.38 184 PRO A CA 1
ATOM 1516 C C . PRO A 1 184 ? 13.273 9.514 -22.263 1.00 86.38 184 PRO A C 1
ATOM 1518 O O . PRO A 1 184 ? 12.355 8.834 -22.720 1.00 86.38 184 PRO A O 1
ATOM 1521 N N . SER A 1 185 ? 13.383 10.813 -22.559 1.00 84.06 185 SER A N 1
ATOM 1522 C CA . SER A 1 185 ? 12.471 11.494 -23.484 1.00 84.06 185 SER A CA 1
ATOM 1523 C C . SER A 1 185 ? 12.528 10.950 -24.909 1.00 84.06 185 SER A C 1
ATOM 1525 O O . SER A 1 185 ? 11.506 10.970 -25.586 1.00 84.06 185 SER A O 1
ATOM 1527 N N . GLY A 1 186 ? 13.681 10.436 -25.350 1.00 78.56 186 GLY A N 1
ATOM 1528 C CA . GLY A 1 186 ? 13.836 9.811 -26.666 1.00 78.56 186 GLY A CA 1
ATOM 1529 C C . GLY A 1 186 ? 13.016 8.528 -26.826 1.00 78.56 186 GLY A C 1
ATOM 1530 O O . GLY A 1 186 ? 12.678 8.161 -27.944 1.00 78.56 186 GLY A O 1
ATOM 1531 N N . LEU A 1 187 ? 12.641 7.894 -25.710 1.00 80.06 187 LEU A N 1
ATOM 1532 C CA . LEU A 1 187 ? 11.789 6.704 -25.663 1.00 80.06 187 LEU A CA 1
ATOM 1533 C C . LEU A 1 187 ? 10.355 7.018 -25.214 1.00 80.06 187 LEU A C 1
ATOM 1535 O O . LEU A 1 187 ? 9.579 6.107 -24.964 1.00 80.06 187 LEU A O 1
ATOM 1539 N N . GLY A 1 188 ? 9.984 8.291 -25.045 1.00 81.38 188 GLY A N 1
ATOM 1540 C CA . GLY A 1 188 ? 8.660 8.650 -24.521 1.00 81.38 188 GLY A CA 1
ATOM 1541 C C . GLY A 1 188 ? 8.432 8.253 -23.055 1.00 81.38 188 GLY A C 1
ATOM 1542 O O . GLY A 1 188 ? 7.293 8.186 -22.607 1.00 81.38 188 GLY A O 1
ATOM 1543 N N . LEU A 1 189 ? 9.506 8.023 -22.292 1.00 86.19 189 LEU A N 1
ATOM 1544 C CA . LEU A 1 189 ? 9.466 7.583 -20.892 1.00 86.19 189 LEU A CA 1
ATOM 1545 C C . LEU A 1 189 ? 9.407 8.750 -19.885 1.00 86.19 189 LEU A C 1
ATOM 1547 O O . LEU A 1 189 ? 9.412 8.542 -18.670 1.00 86.19 189 LEU A O 1
ATOM 1551 N N . VAL A 1 190 ? 9.289 9.987 -20.361 1.00 84.62 190 VAL A N 1
ATOM 1552 C CA . VAL A 1 190 ? 9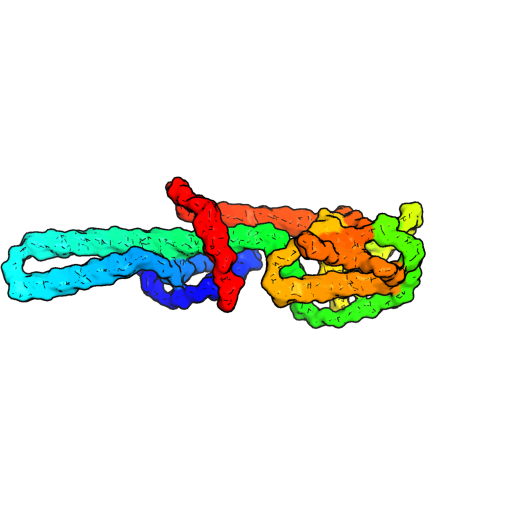.086 11.184 -19.527 1.00 84.62 190 VAL A CA 1
ATOM 1553 C C . VAL A 1 190 ? 7.662 11.702 -19.650 1.00 84.62 190 VAL A C 1
ATOM 1555 O O . VAL A 1 190 ? 6.959 11.418 -20.619 1.00 84.62 190 VAL A O 1
ATOM 1558 N N . HIS A 1 191 ? 7.245 12.519 -18.691 1.00 78.19 191 HIS A N 1
ATOM 1559 C CA . HIS A 1 191 ? 5.972 13.212 -18.775 1.00 78.19 191 HIS A CA 1
ATOM 1560 C C . HIS A 1 191 ? 5.967 14.208 -19.951 1.00 78.19 191 HIS A C 1
ATOM 1562 O O . HIS A 1 191 ? 6.958 14.897 -20.208 1.00 78.19 191 HIS A O 1
ATOM 1568 N N . ARG A 1 192 ? 4.844 14.310 -20.679 1.00 69.00 192 AR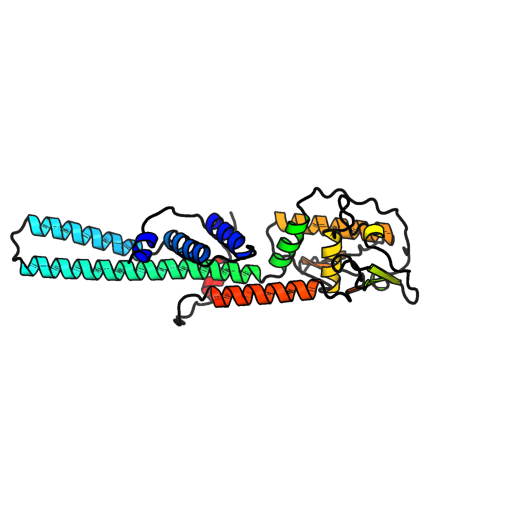G A N 1
ATOM 1569 C CA . ARG A 1 192 ? 4.742 15.200 -21.853 1.00 69.00 192 ARG A CA 1
ATOM 1570 C C . ARG A 1 192 ? 4.750 16.682 -21.474 1.00 69.00 192 ARG A C 1
ATOM 1572 O O . ARG A 1 192 ? 5.343 17.482 -22.185 1.00 69.00 192 ARG A O 1
ATOM 1579 N N . SER A 1 193 ? 4.084 17.049 -20.375 1.00 68.69 193 SER A N 1
ATOM 1580 C CA . SER A 1 193 ? 4.033 18.443 -19.894 1.00 68.69 193 SER A CA 1
ATOM 1581 C C . SER A 1 193 ? 5.331 18.899 -19.220 1.00 68.69 193 SER A C 1
ATOM 1583 O O . SER A 1 193 ? 5.593 20.097 -19.160 1.00 68.69 193 SER A O 1
ATOM 1585 N N . ASP A 1 194 ? 6.130 17.959 -18.712 1.00 74.31 194 ASP A N 1
ATOM 1586 C CA . ASP A 1 194 ? 7.365 18.237 -17.991 1.00 74.31 194 ASP A CA 1
ATOM 1587 C C . ASP A 1 194 ? 8.371 17.109 -18.236 1.00 74.31 194 ASP A C 1
ATOM 1589 O O . ASP A 1 194 ? 8.367 16.077 -17.565 1.00 74.31 194 ASP A O 1
ATOM 1593 N N . HIS A 1 195 ? 9.263 17.322 -19.204 1.00 74.81 195 HIS A N 1
ATOM 1594 C CA . HIS A 1 195 ? 10.296 16.356 -19.578 1.00 74.81 195 HIS A CA 1
ATOM 1595 C C . HIS A 1 195 ? 11.338 16.095 -18.477 1.00 74.81 195 HIS A C 1
ATOM 1597 O O . HIS A 1 195 ? 12.214 15.255 -18.672 1.00 74.81 195 HIS A O 1
ATOM 1603 N N . ARG A 1 196 ? 11.248 16.794 -17.335 1.00 77.25 196 ARG A N 1
ATOM 1604 C CA . ARG A 1 196 ? 12.055 16.558 -16.129 1.00 77.25 196 ARG A CA 1
ATOM 1605 C C . ARG A 1 196 ? 11.394 15.589 -15.148 1.00 77.25 196 ARG A C 1
ATOM 1607 O O . ARG A 1 196 ? 11.938 15.338 -14.082 1.00 77.25 196 ARG A O 1
ATOM 1614 N N . LYS A 1 197 ? 10.214 15.054 -15.471 1.00 81.75 197 LYS A N 1
ATOM 1615 C CA . LYS A 1 197 ? 9.509 14.079 -14.633 1.00 81.75 197 LYS A CA 1
ATOM 1616 C C . LYS A 1 197 ? 9.393 12.738 -15.333 1.00 81.75 197 LYS A C 1
ATOM 1618 O O . LYS A 1 197 ? 9.096 12.664 -16.524 1.00 81.75 197 LYS A O 1
ATOM 1623 N N . GLN A 1 198 ? 9.586 11.669 -14.568 1.00 84.25 198 GLN A N 1
ATOM 1624 C CA . GLN A 1 198 ? 9.363 10.307 -15.043 1.00 84.25 198 GLN A CA 1
ATOM 1625 C C . GLN A 1 198 ? 7.879 10.049 -15.324 1.00 84.25 198 GLN A C 1
ATOM 1627 O O . GLN A 1 198 ? 7.002 10.543 -14.614 1.00 84.25 198 GLN A O 1
ATOM 1632 N N . SER A 1 199 ? 7.606 9.259 -16.360 1.00 86.75 199 SER A N 1
ATOM 1633 C CA . SER A 1 199 ? 6.257 8.769 -16.651 1.00 86.75 199 SER A CA 1
ATOM 1634 C C . SER A 1 199 ? 5.916 7.526 -15.813 1.00 86.75 199 SER A C 1
ATOM 1636 O O . SER A 1 199 ? 6.821 6.806 -15.378 1.00 86.75 199 SER A O 1
ATOM 1638 N N . PRO A 1 200 ? 4.622 7.202 -15.648 1.00 87.12 200 PRO A N 1
ATOM 1639 C CA . PRO A 1 200 ? 4.196 5.922 -15.084 1.00 87.12 200 PRO A CA 1
ATOM 1640 C C . PRO A 1 200 ? 4.761 4.715 -15.845 1.00 87.12 200 PRO A C 1
ATOM 1642 O O . PRO A 1 200 ? 5.187 3.750 -15.220 1.00 87.12 200 PRO A O 1
ATOM 1645 N N . ALA A 1 201 ? 4.870 4.793 -17.177 1.00 88.31 201 ALA A N 1
ATOM 1646 C CA . ALA A 1 201 ? 5.496 3.747 -17.989 1.00 88.31 201 ALA A CA 1
ATOM 1647 C C . ALA A 1 201 ? 6.976 3.533 -17.626 1.00 88.31 201 ALA A C 1
ATOM 1649 O O . ALA A 1 201 ? 7.441 2.399 -17.553 1.00 88.31 201 ALA A O 1
ATOM 1650 N N . PHE A 1 202 ? 7.715 4.606 -17.326 1.00 89.25 202 PHE A N 1
ATOM 1651 C CA . PHE A 1 202 ? 9.108 4.482 -16.896 1.00 89.25 202 PHE A CA 1
ATOM 1652 C C . PHE A 1 202 ? 9.244 3.892 -15.497 1.00 89.25 202 PHE A C 1
ATOM 1654 O O . PHE A 1 202 ? 10.169 3.123 -15.248 1.00 89.25 202 PHE A O 1
ATOM 1661 N N . MET A 1 203 ? 8.308 4.208 -14.598 1.00 89.12 203 MET A N 1
ATOM 1662 C CA . MET A 1 203 ? 8.245 3.556 -13.292 1.00 89.12 203 MET A CA 1
ATOM 1663 C C . MET A 1 203 ? 8.007 2.049 -13.440 1.00 89.12 203 MET A C 1
ATOM 1665 O O . MET A 1 203 ? 8.713 1.259 -12.821 1.00 89.12 203 MET A O 1
ATOM 1669 N N . MET A 1 204 ? 7.080 1.647 -14.315 1.00 90.12 204 MET A N 1
ATOM 1670 C CA . MET A 1 204 ? 6.836 0.234 -14.625 1.00 90.12 204 MET A CA 1
ATOM 1671 C C . MET A 1 204 ? 8.065 -0.444 -15.244 1.00 90.12 204 MET A C 1
ATOM 1673 O O . MET A 1 204 ? 8.355 -1.590 -14.926 1.00 90.12 204 MET A O 1
ATOM 1677 N N . LEU A 1 205 ? 8.834 0.256 -16.080 1.00 90.94 205 LEU A N 1
ATOM 1678 C CA . LEU A 1 205 ? 10.085 -0.283 -16.616 1.00 90.94 205 LEU A CA 1
ATOM 1679 C C . LEU A 1 205 ? 11.119 -0.528 -15.501 1.00 90.94 205 LEU A C 1
ATOM 1681 O O . LEU A 1 205 ? 11.700 -1.606 -15.422 1.00 90.94 205 LEU A O 1
ATOM 1685 N N . LYS A 1 206 ? 11.321 0.444 -14.602 1.00 90.56 206 LYS A N 1
ATOM 1686 C CA . LYS A 1 206 ? 12.217 0.294 -13.438 1.00 90.56 206 LYS A CA 1
ATOM 1687 C C . LYS A 1 206 ? 11.782 -0.861 -12.533 1.00 90.56 206 LYS A C 1
ATOM 1689 O O . LYS A 1 206 ? 12.622 -1.624 -12.064 1.00 90.56 206 LYS A O 1
ATOM 1694 N N . LEU A 1 207 ? 10.471 -1.015 -12.339 1.00 90.88 207 LEU A N 1
ATOM 1695 C CA . LEU A 1 207 ? 9.872 -2.129 -11.611 1.00 90.88 207 LEU A CA 1
ATOM 1696 C C . LEU A 1 207 ? 10.283 -3.476 -12.209 1.00 90.88 207 LEU A C 1
ATOM 1698 O O . LEU A 1 207 ? 10.759 -4.331 -11.471 1.00 90.88 207 LEU A O 1
ATOM 1702 N N . PHE A 1 208 ? 10.154 -3.637 -13.530 1.00 89.88 208 PHE A N 1
ATOM 1703 C CA . PHE A 1 208 ? 10.553 -4.863 -14.226 1.00 89.88 208 PHE A CA 1
ATOM 1704 C C . PHE A 1 208 ? 12.065 -5.124 -14.174 1.00 89.88 208 PHE A C 1
ATOM 1706 O O . PHE A 1 208 ? 12.484 -6.278 -14.166 1.00 89.88 208 PHE A O 1
ATOM 1713 N N . GLY A 1 209 ? 12.885 -4.074 -14.062 1.00 88.06 209 GLY A N 1
ATOM 1714 C CA . GLY A 1 209 ? 14.321 -4.213 -13.799 1.00 88.06 209 GLY A CA 1
ATOM 1715 C C . GLY A 1 209 ? 14.648 -4.813 -12.435 1.00 88.06 209 GLY A C 1
ATOM 1716 O O . GLY A 1 209 ? 15.650 -5.510 -12.293 1.00 88.06 209 GLY A O 1
ATOM 1717 N N . ARG A 1 210 ? 13.796 -4.590 -11.429 1.00 88.31 210 ARG A N 1
ATOM 1718 C CA . ARG A 1 210 ? 13.952 -5.214 -10.109 1.00 88.31 210 ARG A CA 1
ATOM 1719 C C . ARG A 1 210 ? 13.270 -6.575 -10.027 1.00 88.31 210 ARG A C 1
ATOM 1721 O O . ARG A 1 210 ? 13.863 -7.534 -9.536 1.00 88.31 210 ARG A O 1
ATOM 1728 N N . HIS A 1 211 ? 12.023 -6.627 -10.473 1.00 85.38 211 HIS A N 1
ATOM 1729 C CA . HIS A 1 211 ? 11.140 -7.783 -10.429 1.00 85.38 211 HIS A CA 1
ATOM 1730 C C . HIS A 1 211 ? 10.793 -8.153 -11.867 1.00 85.38 211 HIS A C 1
ATOM 1732 O O . HIS A 1 211 ? 9.874 -7.585 -12.446 1.00 85.38 211 HIS A O 1
ATOM 1738 N N . SER A 1 212 ? 11.521 -9.107 -12.451 1.00 83.81 212 SER A N 1
ATOM 1739 C CA . SER A 1 212 ? 11.287 -9.572 -13.832 1.00 83.81 212 SER A CA 1
ATOM 1740 C C . SER A 1 212 ? 9.840 -10.016 -14.088 1.00 83.81 212 SER A C 1
ATOM 1742 O O . SER A 1 212 ? 9.349 -9.966 -15.217 1.00 83.81 212 SER A O 1
ATOM 1744 N N . SER A 1 213 ? 9.143 -10.415 -13.023 1.00 89.25 213 SER A N 1
ATOM 1745 C CA . SER A 1 213 ? 7.704 -10.628 -13.007 1.00 89.25 213 SER A CA 1
ATOM 1746 C C . SER A 1 213 ? 7.091 -10.175 -11.685 1.00 89.25 213 SER A C 1
ATOM 1748 O O . SER A 1 213 ? 7.758 -10.184 -10.648 1.00 89.25 213 SER A O 1
ATOM 1750 N N . PHE A 1 214 ? 5.813 -9.794 -11.703 1.00 89.75 214 PHE A N 1
ATOM 1751 C CA . PHE A 1 214 ? 5.074 -9.465 -10.482 1.00 89.75 214 PHE A CA 1
ATOM 1752 C C . PHE A 1 214 ? 3.569 -9.723 -10.616 1.00 89.75 214 PHE A C 1
ATOM 1754 O O . PHE A 1 214 ? 3.011 -9.771 -11.714 1.00 89.75 214 PHE A O 1
ATOM 1761 N N . ILE A 1 215 ? 2.898 -9.847 -9.468 1.00 88.88 215 ILE A N 1
ATOM 1762 C CA . ILE A 1 215 ? 1.438 -9.947 -9.354 1.00 88.88 215 ILE A CA 1
ATOM 1763 C C . ILE A 1 215 ? 0.916 -8.665 -8.708 1.00 88.88 215 ILE A C 1
ATOM 1765 O O . ILE A 1 215 ? 1.474 -8.191 -7.719 1.00 88.88 215 ILE A O 1
ATOM 1769 N N . PHE A 1 216 ? -0.169 -8.113 -9.257 1.00 87.62 216 PHE A N 1
ATOM 1770 C CA . PHE A 1 216 ? -0.854 -6.966 -8.669 1.00 87.62 216 PHE A CA 1
ATOM 1771 C C . PHE A 1 216 ? -2.184 -7.371 -8.017 1.00 87.62 216 PHE A C 1
ATOM 1773 O O . PHE A 1 216 ? -3.175 -7.743 -8.662 1.00 87.62 216 PHE A O 1
ATOM 1780 N N . GLU A 1 217 ? -2.209 -7.257 -6.697 1.00 85.44 217 GLU A N 1
ATOM 1781 C CA . GLU A 1 217 ? -3.359 -7.536 -5.844 1.00 85.44 217 GLU A CA 1
ATOM 1782 C C . GLU A 1 217 ? -4.072 -6.228 -5.496 1.00 85.44 217 GLU A C 1
ATOM 1784 O O . GLU A 1 217 ? -3.699 -5.515 -4.569 1.00 85.44 217 GLU A O 1
ATOM 1789 N N . GLY A 1 218 ? -5.107 -5.905 -6.270 1.00 82.44 218 GLY A N 1
ATOM 1790 C CA . GLY A 1 218 ? -5.957 -4.738 -6.059 1.00 82.44 218 GLY A CA 1
ATOM 1791 C C . GLY A 1 218 ? -7.376 -4.992 -6.557 1.00 82.44 218 GLY A C 1
ATOM 1792 O O . GLY A 1 218 ? -7.667 -6.030 -7.162 1.00 82.44 218 GLY A O 1
ATOM 1793 N N . HIS A 1 219 ? -8.275 -4.039 -6.313 1.00 84.19 219 HIS A N 1
ATOM 1794 C CA . HIS A 1 219 ? -9.644 -4.116 -6.825 1.00 84.19 219 HIS A CA 1
ATOM 1795 C C . HIS A 1 219 ? -9.675 -4.029 -8.360 1.00 84.19 219 HIS A C 1
ATOM 1797 O O . HIS A 1 219 ? -8.714 -3.591 -8.994 1.00 84.19 219 HIS A O 1
ATOM 1803 N N . SER A 1 220 ? -10.793 -4.426 -8.976 1.00 83.38 220 SER A N 1
ATOM 1804 C CA . SER A 1 220 ? -10.937 -4.494 -10.440 1.00 83.38 220 SER A CA 1
ATOM 1805 C C . SER A 1 220 ? -10.592 -3.182 -11.153 1.00 83.38 220 SER A C 1
ATOM 1807 O O . SER A 1 220 ? -9.927 -3.208 -12.184 1.00 83.38 220 SER A O 1
ATOM 1809 N N . SER A 1 221 ? -10.968 -2.036 -10.581 1.00 85.12 221 SER A N 1
ATOM 1810 C CA . SER A 1 221 ? -10.632 -0.715 -11.126 1.00 85.12 221 SER A CA 1
ATOM 1811 C C . SER A 1 221 ? -9.132 -0.410 -11.083 1.00 85.12 221 SER A C 1
ATOM 1813 O O . SER A 1 221 ? -8.587 0.122 -12.047 1.00 85.12 221 SER A O 1
ATOM 1815 N N . GLN A 1 222 ? -8.450 -0.773 -9.993 1.00 86.38 222 GLN A N 1
ATOM 1816 C CA . GLN A 1 222 ? -7.002 -0.596 -9.860 1.00 86.38 222 GLN A CA 1
ATOM 1817 C C . GLN A 1 222 ? -6.262 -1.509 -10.837 1.00 86.38 222 GLN A C 1
ATOM 1819 O O . GLN A 1 222 ? -5.370 -1.052 -11.544 1.00 86.38 222 GLN A O 1
ATOM 1824 N N . ARG A 1 223 ? -6.683 -2.777 -10.940 1.00 87.12 223 ARG A N 1
ATOM 1825 C CA . ARG A 1 223 ? -6.137 -3.741 -11.906 1.00 87.12 223 ARG A CA 1
ATOM 1826 C C . ARG A 1 223 ? -6.260 -3.241 -13.343 1.00 87.12 223 ARG A C 1
ATOM 1828 O O . ARG A 1 223 ? -5.262 -3.238 -14.052 1.00 87.12 223 ARG A O 1
ATOM 1835 N N . ALA A 1 224 ? -7.433 -2.741 -13.731 1.00 87.38 224 ALA A N 1
ATOM 1836 C CA . ALA A 1 224 ? -7.649 -2.168 -15.059 1.00 87.38 224 ALA A CA 1
ATOM 1837 C C . ALA A 1 224 ? -6.758 -0.938 -15.326 1.00 87.38 224 ALA A C 1
ATOM 1839 O O . ALA A 1 224 ? -6.284 -0.744 -16.444 1.00 87.38 224 ALA A O 1
ATOM 1840 N N . SER A 1 225 ? -6.495 -0.109 -14.306 1.00 88.69 225 SER A N 1
ATOM 1841 C CA . SER A 1 225 ? -5.562 1.021 -14.436 1.00 88.69 225 SER A CA 1
ATOM 1842 C C . SER A 1 225 ? -4.118 0.550 -14.650 1.00 88.69 225 SER A C 1
ATOM 1844 O O . SER A 1 225 ? -3.447 1.023 -15.569 1.00 88.69 225 SER A O 1
ATOM 1846 N N . ILE A 1 226 ? -3.650 -0.429 -13.864 1.00 89.88 226 ILE A N 1
ATOM 1847 C CA . ILE A 1 226 ? -2.314 -1.024 -14.032 1.00 89.88 226 ILE A CA 1
ATOM 1848 C C . ILE A 1 226 ? -2.164 -1.654 -15.417 1.00 89.88 226 ILE A C 1
ATOM 1850 O O . ILE A 1 226 ? -1.178 -1.395 -16.102 1.00 89.88 226 ILE A O 1
ATOM 1854 N N . GLU A 1 227 ? -3.157 -2.421 -15.860 1.00 91.00 227 GLU A N 1
ATOM 1855 C CA . GLU A 1 227 ? -3.172 -3.034 -17.187 1.00 91.00 227 GLU A CA 1
ATOM 1856 C C . GLU A 1 227 ? -3.036 -1.980 -18.291 1.00 91.00 227 GLU A C 1
ATOM 1858 O O . GLU A 1 227 ? -2.173 -2.101 -19.157 1.00 91.00 227 GLU A O 1
ATOM 1863 N N . LYS A 1 228 ? -3.792 -0.877 -18.214 1.00 89.69 228 LYS A N 1
ATOM 1864 C CA . LYS A 1 228 ? -3.669 0.230 -19.171 1.00 89.69 228 LYS A CA 1
ATOM 1865 C C . LYS A 1 228 ? -2.248 0.808 -19.214 1.00 89.69 228 LYS A C 1
ATOM 1867 O O . LYS A 1 228 ? -1.746 1.114 -20.293 1.00 89.69 228 LYS A O 1
ATOM 1872 N N . LYS A 1 229 ? -1.583 0.947 -18.064 1.00 88.31 229 LYS A N 1
ATOM 1873 C CA . LYS A 1 229 ? -0.199 1.452 -17.993 1.00 88.31 229 LYS A CA 1
ATOM 1874 C C . LYS A 1 229 ? 0.809 0.480 -18.592 1.00 88.31 229 LYS A C 1
ATOM 1876 O O . LYS A 1 229 ? 1.735 0.915 -19.274 1.00 88.31 229 LYS A O 1
ATOM 1881 N N . ILE A 1 230 ? 0.609 -0.817 -18.379 1.00 91.81 230 ILE A N 1
ATOM 1882 C CA . ILE A 1 230 ? 1.416 -1.865 -19.009 1.00 91.81 230 ILE A CA 1
ATOM 1883 C C . ILE A 1 230 ? 1.229 -1.826 -20.526 1.00 91.81 230 ILE A C 1
ATOM 1885 O O . ILE A 1 230 ? 2.217 -1.832 -21.250 1.00 91.81 230 ILE A O 1
ATOM 1889 N N . GLN A 1 231 ? -0.003 -1.668 -21.016 1.00 91.25 231 GLN A N 1
ATOM 1890 C CA . GLN A 1 231 ? -0.280 -1.543 -22.452 1.00 91.25 231 GLN A CA 1
ATOM 1891 C C . GLN A 1 231 ? 0.389 -0.315 -23.088 1.00 91.25 231 GLN A C 1
ATOM 1893 O O . GLN A 1 231 ? 0.907 -0.388 -24.205 1.00 91.25 231 GLN A O 1
ATOM 1898 N N . ILE A 1 232 ? 0.451 0.811 -22.369 1.00 89.25 232 ILE A N 1
ATOM 1899 C CA . ILE A 1 232 ? 1.213 1.989 -22.812 1.00 89.25 232 ILE A CA 1
ATOM 1900 C C . ILE A 1 232 ? 2.708 1.656 -22.915 1.00 89.25 232 ILE A C 1
ATOM 1902 O O . ILE A 1 232 ? 3.336 1.996 -23.917 1.00 89.25 232 ILE A O 1
ATOM 1906 N N . LEU A 1 233 ? 3.276 0.971 -21.917 1.00 91.62 233 LEU A N 1
ATOM 1907 C CA . LEU A 1 233 ? 4.680 0.555 -21.941 1.00 91.62 233 LEU A CA 1
ATOM 1908 C C . LEU A 1 233 ? 4.970 -0.423 -23.094 1.00 91.62 233 LEU A C 1
ATOM 1910 O O . LEU A 1 233 ? 5.938 -0.218 -23.823 1.00 91.62 233 LEU A O 1
ATOM 1914 N N . ILE A 1 234 ? 4.106 -1.419 -23.312 1.00 91.94 234 ILE A N 1
ATOM 1915 C CA . ILE A 1 234 ? 4.174 -2.349 -24.452 1.00 91.94 234 ILE A CA 1
ATOM 1916 C C . ILE A 1 234 ? 4.190 -1.570 -25.768 1.00 91.94 234 ILE A C 1
ATOM 1918 O O . ILE A 1 234 ? 5.060 -1.785 -26.608 1.00 91.94 234 ILE A O 1
ATOM 1922 N N . THR A 1 235 ? 3.281 -0.606 -25.925 1.00 90.19 235 THR A N 1
ATOM 1923 C CA . THR A 1 235 ? 3.192 0.220 -27.137 1.00 90.19 235 THR A CA 1
ATOM 1924 C C . THR A 1 235 ? 4.476 1.015 -27.373 1.00 90.19 235 THR A C 1
ATOM 1926 O O . THR A 1 235 ? 4.963 1.069 -28.502 1.00 90.19 235 THR A O 1
ATOM 1929 N N . ILE A 1 236 ? 5.051 1.611 -26.324 1.00 88.81 236 ILE A N 1
ATOM 1930 C CA . ILE A 1 236 ? 6.320 2.351 -26.402 1.00 88.81 236 ILE A CA 1
ATOM 1931 C C . ILE A 1 236 ? 7.451 1.435 -26.880 1.00 88.81 236 ILE A C 1
ATOM 1933 O O . ILE A 1 236 ? 8.175 1.781 -27.816 1.00 88.81 236 ILE A O 1
ATOM 1937 N N . ILE A 1 237 ? 7.574 0.256 -26.268 1.00 90.25 237 ILE A N 1
ATOM 1938 C CA . ILE A 1 237 ? 8.611 -0.724 -26.595 1.00 90.25 237 ILE A CA 1
ATOM 1939 C C . ILE A 1 237 ? 8.451 -1.214 -28.042 1.00 90.25 237 ILE A C 1
ATOM 1941 O O . ILE A 1 237 ? 9.408 -1.148 -28.813 1.00 90.25 237 ILE A O 1
ATOM 1945 N N . ASN A 1 238 ? 7.242 -1.617 -28.441 1.00 89.75 238 ASN A N 1
ATOM 1946 C CA . ASN A 1 238 ? 6.934 -2.062 -29.804 1.00 89.75 238 ASN A CA 1
ATOM 1947 C C . ASN A 1 238 ? 7.193 -0.959 -30.843 1.00 89.75 238 ASN A C 1
ATOM 1949 O O . ASN A 1 238 ? 7.714 -1.232 -31.920 1.00 89.75 238 ASN A O 1
ATOM 1953 N N . THR A 1 239 ? 6.886 0.301 -30.527 1.00 87.19 239 THR A N 1
ATOM 1954 C CA . THR A 1 239 ? 7.133 1.434 -31.440 1.00 87.19 239 THR A CA 1
ATOM 1955 C C . THR A 1 239 ? 8.628 1.663 -31.664 1.00 87.19 239 THR A C 1
ATOM 1957 O O . THR A 1 239 ? 9.057 1.983 -32.775 1.00 87.19 239 THR A O 1
ATOM 1960 N N . TYR A 1 240 ? 9.432 1.507 -30.612 1.00 85.81 240 TYR A N 1
ATOM 1961 C CA . TYR A 1 240 ? 10.861 1.776 -30.683 1.00 85.81 240 TYR A CA 1
ATOM 1962 C C . TYR A 1 240 ? 11.651 0.617 -31.305 1.00 85.81 240 TYR A C 1
ATOM 1964 O O . TYR A 1 240 ? 12.475 0.843 -32.196 1.00 85.81 240 TYR A O 1
ATOM 1972 N N . PHE A 1 241 ? 11.381 -0.614 -30.864 1.00 87.25 241 PHE A N 1
ATOM 1973 C CA . PHE A 1 241 ? 12.114 -1.819 -31.263 1.00 87.25 241 PHE A CA 1
ATOM 1974 C C . PHE A 1 241 ? 11.488 -2.577 -32.435 1.00 87.25 241 PHE A C 1
ATOM 1976 O O . PHE A 1 241 ? 12.164 -3.408 -33.026 1.00 87.25 241 PHE A O 1
ATOM 1983 N N . GLY A 1 242 ? 10.242 -2.279 -32.799 1.00 85.81 242 GLY A N 1
ATOM 1984 C CA . GLY A 1 242 ? 9.459 -3.061 -33.754 1.00 85.81 242 GLY A CA 1
ATOM 1985 C C . GLY A 1 242 ? 8.553 -4.072 -33.046 1.00 85.81 242 GLY A C 1
ATOM 1986 O O . GLY A 1 242 ? 8.922 -4.642 -32.019 1.00 85.81 242 GLY A O 1
ATOM 1987 N N . ALA A 1 243 ? 7.349 -4.265 -33.585 1.00 87.44 243 ALA A N 1
ATOM 1988 C CA . ALA A 1 243 ? 6.398 -5.257 -33.091 1.00 87.44 243 ALA A CA 1
ATOM 1989 C C . ALA A 1 243 ? 6.805 -6.676 -33.520 1.00 87.44 243 ALA A C 1
ATOM 1991 O O . ALA A 1 243 ? 7.412 -6.855 -34.576 1.00 87.44 243 ALA A O 1
ATOM 1992 N N . ARG A 1 244 ? 6.442 -7.672 -32.708 1.00 86.25 244 ARG A N 1
ATOM 1993 C CA . ARG A 1 244 ? 6.717 -9.102 -32.922 1.00 86.25 244 ARG A CA 1
ATOM 1994 C C . ARG A 1 244 ? 5.448 -9.922 -32.696 1.00 86.25 244 ARG A C 1
ATOM 1996 O O . ARG A 1 244 ? 4.439 -9.382 -32.250 1.00 86.25 244 ARG A O 1
ATOM 2003 N N . ASP A 1 245 ? 5.523 -11.224 -32.960 1.00 86.88 245 ASP A N 1
ATOM 2004 C CA . ASP A 1 245 ? 4.408 -12.158 -32.740 1.00 86.88 245 ASP A CA 1
ATOM 2005 C C . ASP A 1 245 ? 3.997 -12.266 -31.263 1.00 86.88 245 ASP A C 1
ATOM 2007 O O . ASP A 1 245 ? 2.828 -12.488 -30.950 1.00 86.88 245 ASP A O 1
ATOM 2011 N N . ILE A 1 246 ? 4.962 -12.110 -30.354 1.00 89.44 246 ILE A N 1
ATOM 2012 C CA . ILE A 1 246 ? 4.749 -12.087 -28.905 1.00 89.44 246 ILE A CA 1
ATOM 2013 C C . ILE A 1 246 ? 5.074 -10.680 -28.411 1.00 89.44 246 ILE A C 1
ATOM 2015 O O . ILE A 1 246 ? 6.091 -10.113 -28.809 1.00 89.44 246 ILE A O 1
ATOM 2019 N N . ASP A 1 247 ? 4.239 -10.121 -27.538 1.00 92.94 247 ASP A N 1
ATOM 2020 C CA . ASP A 1 247 ? 4.496 -8.824 -26.911 1.00 92.94 247 ASP A CA 1
ATOM 2021 C C . ASP A 1 247 ? 5.681 -8.880 -25.924 1.00 92.94 247 ASP A C 1
ATOM 2023 O O . ASP A 1 247 ? 5.950 -9.920 -25.320 1.00 92.94 247 ASP A O 1
ATOM 2027 N N . PRO A 1 248 ? 6.387 -7.758 -25.698 1.00 91.62 248 PRO A N 1
ATOM 2028 C CA . PRO A 1 248 ? 7.538 -7.698 -24.792 1.00 91.62 248 PRO A CA 1
ATOM 2029 C C . PRO A 1 248 ? 7.170 -7.945 -23.323 1.00 91.62 248 PRO A C 1
ATOM 2031 O O . PRO A 1 248 ? 8.040 -8.270 -22.514 1.00 91.62 248 PRO A O 1
ATOM 2034 N N . ILE A 1 249 ? 5.895 -7.757 -22.970 1.00 94.88 249 ILE A N 1
ATOM 2035 C CA . ILE A 1 249 ? 5.343 -8.007 -21.641 1.00 94.88 249 ILE A CA 1
ATOM 2036 C C . ILE A 1 249 ? 4.038 -8.780 -21.819 1.00 94.88 249 ILE A C 1
ATOM 2038 O O . ILE A 1 249 ? 3.151 -8.327 -22.540 1.00 94.88 249 ILE A O 1
ATOM 2042 N N . VAL A 1 250 ? 3.902 -9.921 -21.146 1.00 93.12 250 VAL A N 1
ATOM 2043 C CA . VAL A 1 250 ? 2.730 -10.800 -21.267 1.00 93.12 250 VAL A CA 1
ATOM 2044 C C . VAL A 1 250 ? 2.187 -11.142 -19.887 1.00 93.12 250 VAL A C 1
ATOM 2046 O O . VAL A 1 250 ? 2.940 -11.283 -18.924 1.00 93.12 250 VAL A O 1
ATOM 2049 N N . GLN A 1 251 ? 0.864 -11.268 -19.778 1.00 92.44 251 GLN A N 1
ATOM 2050 C CA . GLN A 1 251 ? 0.242 -11.795 -18.571 1.00 92.44 251 GLN A CA 1
ATOM 2051 C C . GLN A 1 251 ? 0.175 -13.321 -18.630 1.00 92.44 251 GLN A C 1
ATOM 2053 O O . GLN A 1 251 ? -0.367 -13.907 -19.566 1.00 92.44 251 GLN A O 1
ATOM 2058 N N . ASN A 1 252 ? 0.688 -13.971 -17.595 1.00 89.69 252 ASN A N 1
ATOM 2059 C CA . ASN A 1 252 ? 0.591 -15.407 -17.433 1.00 89.69 252 ASN A CA 1
ATOM 2060 C C . ASN A 1 252 ? -0.839 -15.798 -17.033 1.00 89.69 252 ASN A C 1
ATOM 2062 O O . ASN A 1 252 ? -1.339 -15.406 -15.979 1.00 89.69 252 ASN A O 1
ATOM 2066 N N . ASN A 1 253 ? -1.490 -16.610 -17.863 1.00 85.50 253 ASN A N 1
ATOM 2067 C CA . ASN A 1 253 ? -2.883 -17.024 -17.664 1.00 85.50 253 ASN A CA 1
ATOM 2068 C C . ASN A 1 253 ? -3.104 -17.903 -16.419 1.00 85.50 253 ASN A C 1
ATOM 2070 O O . ASN A 1 253 ? -4.237 -18.030 -15.960 1.00 85.50 253 ASN A O 1
ATOM 2074 N N . VAL A 1 254 ? -2.051 -18.535 -15.888 1.00 84.62 254 VAL A N 1
ATOM 2075 C CA . VAL A 1 254 ? -2.141 -19.446 -14.735 1.00 84.62 254 VAL A CA 1
ATOM 2076 C C . VAL A 1 254 ? -1.933 -18.693 -13.426 1.00 84.62 254 VAL A C 1
ATOM 2078 O O . VAL A 1 254 ? -2.706 -18.856 -12.485 1.00 84.62 254 VAL A O 1
ATOM 2081 N N . THR A 1 255 ? -0.886 -17.875 -13.355 1.00 85.06 255 THR A N 1
ATOM 2082 C CA . THR A 1 255 ? -0.491 -17.156 -12.133 1.00 85.06 255 THR A CA 1
ATOM 2083 C C . THR A 1 255 ? -1.083 -15.749 -12.052 1.00 85.06 255 THR A C 1
ATOM 2085 O O . THR A 1 255 ? -1.123 -15.163 -10.973 1.00 85.06 255 THR A O 1
ATOM 2088 N N . GLY A 1 256 ? -1.531 -15.184 -13.177 1.00 85.25 256 GLY A N 1
ATOM 2089 C CA . GLY A 1 256 ? -1.959 -13.789 -13.291 1.00 85.25 256 GLY A CA 1
ATOM 2090 C C . GLY A 1 256 ? -0.809 -12.777 -13.222 1.00 85.25 256 GLY A C 1
ATOM 2091 O O . GLY A 1 256 ? -1.080 -11.572 -13.183 1.00 85.25 256 GLY A O 1
ATOM 2092 N N . SER A 1 257 ? 0.448 -13.240 -13.188 1.00 89.56 257 SER A N 1
ATOM 2093 C CA . SER A 1 257 ? 1.636 -12.385 -13.149 1.00 89.56 257 SER A CA 1
ATOM 2094 C C . SER A 1 257 ? 1.906 -11.745 -14.500 1.00 89.56 257 SER A C 1
ATOM 2096 O O . SER A 1 257 ? 1.703 -12.366 -15.539 1.00 89.56 257 SER A O 1
ATOM 2098 N N . TRP A 1 258 ? 2.407 -10.516 -14.482 1.00 92.12 258 TRP A N 1
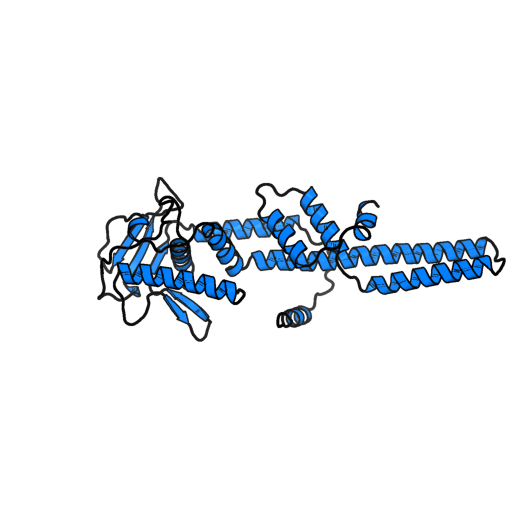ATOM 2099 C CA . TRP A 1 258 ? 2.991 -9.892 -15.663 1.00 92.12 258 TRP A CA 1
ATOM 2100 C C . TRP A 1 258 ? 4.461 -10.271 -15.749 1.00 92.12 258 TRP A C 1
ATOM 2102 O O . TRP A 1 258 ? 5.173 -10.163 -14.753 1.00 92.12 258 TRP A O 1
ATOM 2112 N N . GLU A 1 259 ? 4.900 -10.709 -16.921 1.00 92.69 259 GLU A N 1
ATOM 2113 C CA . GLU A 1 259 ? 6.260 -11.167 -17.198 1.00 92.69 259 GLU A CA 1
ATOM 2114 C C . GLU A 1 259 ? 6.861 -10.293 -18.298 1.00 92.69 259 GLU A C 1
ATOM 2116 O O . GLU A 1 259 ? 6.238 -10.107 -19.343 1.00 92.69 259 GLU A O 1
ATOM 2121 N N . CYS A 1 260 ? 8.048 -9.733 -18.056 1.00 93.00 260 CYS A N 1
ATOM 2122 C CA . CYS A 1 260 ? 8.783 -8.938 -19.037 1.00 93.00 260 CYS A CA 1
ATOM 2123 C C . CYS A 1 260 ? 9.901 -9.776 -19.664 1.00 93.00 260 CYS A C 1
ATOM 2125 O O . CYS A 1 260 ? 10.743 -10.319 -18.951 1.00 93.00 260 CYS A O 1
ATOM 2127 N N . PHE A 1 261 ? 9.931 -9.842 -20.995 1.00 91.88 261 PHE A N 1
ATOM 2128 C CA . PHE A 1 261 ? 10.935 -10.602 -21.747 1.00 91.88 261 PHE A CA 1
ATOM 2129 C C . PHE A 1 261 ? 12.179 -9.791 -22.112 1.00 91.88 261 PHE A C 1
ATOM 2131 O O . PHE A 1 261 ? 13.201 -10.371 -22.465 1.00 91.88 261 PHE A O 1
ATOM 2138 N N . ILE A 1 262 ? 12.111 -8.462 -22.019 1.00 90.75 262 ILE A N 1
ATOM 2139 C CA . ILE A 1 262 ? 13.281 -7.595 -22.183 1.00 90.75 262 ILE A CA 1
ATOM 2140 C C . ILE A 1 262 ? 14.099 -7.600 -20.896 1.00 90.75 262 ILE A C 1
ATOM 2142 O O . ILE A 1 262 ? 13.549 -7.453 -19.802 1.00 90.75 262 ILE A O 1
ATOM 2146 N N . ASN A 1 263 ? 15.421 -7.692 -21.029 1.00 90.94 263 ASN A N 1
ATOM 2147 C CA . ASN A 1 263 ? 16.322 -7.577 -19.891 1.00 90.94 263 ASN A CA 1
ATOM 2148 C C . ASN A 1 263 ? 16.469 -6.109 -19.489 1.00 90.94 263 ASN A C 1
ATOM 2150 O O . ASN A 1 263 ? 16.829 -5.262 -20.306 1.00 90.94 263 ASN A O 1
ATOM 2154 N N . ILE A 1 264 ? 16.220 -5.788 -18.223 1.00 91.50 264 ILE A N 1
ATOM 2155 C CA . ILE A 1 264 ? 16.362 -4.424 -17.706 1.00 91.50 264 ILE A CA 1
ATOM 2156 C C . ILE A 1 264 ? 17.415 -4.446 -16.596 1.00 91.50 264 ILE A C 1
ATOM 2158 O O . ILE A 1 264 ? 17.172 -4.949 -15.505 1.00 91.50 264 ILE A O 1
ATOM 2162 N N . ASP A 1 265 ? 18.600 -3.907 -16.888 1.00 90.31 265 ASP A N 1
ATOM 2163 C CA . ASP A 1 265 ? 19.703 -3.754 -15.931 1.00 90.31 265 ASP A CA 1
ATOM 2164 C C . ASP A 1 265 ? 19.599 -2.371 -15.269 1.00 90.31 265 ASP A C 1
ATOM 2166 O O . ASP A 1 265 ? 20.159 -1.385 -15.763 1.00 90.31 265 ASP A O 1
ATOM 2170 N N . ASP A 1 266 ? 18.833 -2.271 -14.174 1.00 87.25 266 ASP A N 1
ATOM 2171 C CA . ASP A 1 266 ? 18.723 -1.025 -13.408 1.00 87.25 266 ASP A CA 1
ATOM 2172 C C . ASP A 1 266 ? 19.921 -0.820 -12.470 1.00 87.25 266 ASP A C 1
ATOM 2174 O O . ASP A 1 266 ? 19.912 -1.230 -11.309 1.00 87.25 266 ASP A O 1
ATOM 2178 N N . ARG A 1 267 ? 20.940 -0.087 -12.934 1.00 87.06 267 ARG A N 1
ATOM 2179 C CA . ARG A 1 267 ? 22.112 0.259 -12.110 1.00 87.06 267 ARG A CA 1
ATOM 2180 C C . ARG A 1 267 ? 21.864 1.410 -11.142 1.00 87.06 267 ARG A C 1
ATOM 2182 O O . ARG A 1 267 ? 22.764 1.765 -10.380 1.00 87.06 267 ARG A O 1
ATOM 2189 N N . THR A 1 268 ? 20.680 2.018 -11.172 1.00 83.88 268 THR A N 1
ATOM 2190 C CA . THR A 1 268 ? 20.329 3.104 -10.251 1.00 83.88 268 THR A CA 1
ATOM 2191 C C . THR A 1 268 ? 19.740 2.609 -8.942 1.00 83.88 268 THR A C 1
ATOM 2193 O O . THR A 1 268 ? 19.782 3.349 -7.962 1.00 83.88 268 THR A O 1
ATOM 2196 N N . ASN A 1 269 ? 19.226 1.373 -8.906 1.00 81.31 269 ASN A N 1
ATOM 2197 C CA . ASN A 1 269 ? 18.565 0.772 -7.743 1.00 81.31 269 ASN A CA 1
ATOM 2198 C C . ASN A 1 269 ? 17.438 1.644 -7.157 1.00 81.31 269 ASN A C 1
ATOM 2200 O O . ASN A 1 269 ? 17.147 1.578 -5.962 1.00 81.31 269 ASN A O 1
ATOM 2204 N N . THR A 1 270 ? 16.792 2.471 -7.986 1.00 82.06 270 THR A N 1
ATOM 2205 C CA . THR A 1 270 ? 15.798 3.450 -7.510 1.00 82.06 270 THR A CA 1
ATOM 2206 C C . THR A 1 270 ? 14.560 2.778 -6.916 1.00 82.06 270 THR A C 1
ATOM 2208 O O . THR A 1 270 ? 14.050 3.224 -5.885 1.00 82.06 270 THR A O 1
ATOM 2211 N N . TRP A 1 271 ? 14.103 1.670 -7.510 1.00 85.69 271 TRP A N 1
ATOM 2212 C CA . TRP A 1 271 ? 12.988 0.896 -6.958 1.00 85.69 271 TRP A CA 1
ATOM 2213 C C . TRP A 1 271 ? 13.362 0.181 -5.653 1.00 85.69 271 TRP A C 1
ATOM 2215 O O . TRP A 1 271 ? 12.621 0.257 -4.679 1.00 85.69 271 TRP A O 1
ATOM 2225 N N . ASP A 1 272 ? 14.542 -0.444 -5.592 1.00 86.19 272 ASP A N 1
ATOM 2226 C CA . ASP A 1 272 ? 15.031 -1.122 -4.379 1.00 86.19 272 ASP A CA 1
ATOM 2227 C C . ASP A 1 272 ? 15.181 -0.147 -3.200 1.00 86.19 272 ASP A C 1
ATOM 2229 O O . ASP A 1 272 ? 14.826 -0.468 -2.065 1.00 86.19 272 ASP A O 1
ATOM 2233 N N . GLN A 1 273 ? 15.644 1.079 -3.463 1.00 86.94 273 GLN A N 1
ATOM 2234 C CA . GLN A 1 273 ? 15.667 2.136 -2.457 1.00 86.94 273 GLN A CA 1
ATOM 2235 C C . GLN A 1 273 ? 14.250 2.504 -1.994 1.00 86.94 273 GLN A C 1
ATOM 2237 O O . GLN A 1 273 ? 14.014 2.595 -0.792 1.00 86.94 273 GLN A O 1
ATOM 2242 N N . THR A 1 274 ? 13.302 2.641 -2.923 1.00 87.50 274 THR A N 1
ATOM 2243 C CA . THR A 1 274 ? 11.896 2.942 -2.607 1.00 87.50 274 THR A CA 1
ATOM 2244 C C . THR A 1 274 ? 11.266 1.849 -1.731 1.00 87.50 274 THR A C 1
ATOM 2246 O O . THR A 1 274 ? 10.583 2.152 -0.753 1.00 87.50 274 THR A O 1
ATOM 2249 N N . GLU A 1 275 ? 11.532 0.572 -2.024 1.00 87.81 275 GLU A N 1
ATOM 2250 C CA . GLU A 1 275 ? 11.086 -0.564 -1.203 1.00 87.81 275 GLU A CA 1
ATOM 2251 C C . GLU A 1 275 ? 11.701 -0.541 0.200 1.00 87.81 275 GLU A C 1
ATOM 2253 O O . GLU A 1 275 ? 10.998 -0.753 1.190 1.00 87.81 275 GLU A O 1
ATOM 2258 N N . LYS A 1 276 ? 13.001 -0.243 0.309 1.00 89.69 276 LYS A N 1
ATOM 2259 C CA . LYS A 1 276 ? 13.698 -0.139 1.599 1.00 89.69 276 LYS A CA 1
ATOM 2260 C C . LYS A 1 276 ? 13.177 1.014 2.445 1.00 89.69 276 LYS A C 1
ATOM 2262 O O . LYS A 1 276 ? 12.902 0.809 3.626 1.00 89.69 276 LYS A O 1
ATOM 2267 N N . GLU A 1 277 ? 13.020 2.196 1.856 1.00 89.88 277 GLU A N 1
ATOM 2268 C CA . GLU A 1 277 ? 12.460 3.375 2.525 1.00 89.88 277 GLU A CA 1
ATOM 2269 C C . GLU A 1 277 ? 11.038 3.088 3.014 1.00 89.88 277 GLU A C 1
ATOM 2271 O O . GLU A 1 277 ? 10.716 3.346 4.173 1.00 89.88 277 GLU A O 1
ATOM 2276 N N . ARG A 1 278 ? 10.211 2.452 2.174 1.00 88.38 278 ARG A N 1
ATOM 2277 C CA . ARG A 1 278 ? 8.866 2.010 2.552 1.00 88.38 278 ARG A CA 1
ATOM 2278 C C . ARG A 1 278 ? 8.884 1.017 3.712 1.00 88.38 278 ARG A C 1
ATOM 2280 O O . ARG A 1 278 ? 8.091 1.154 4.642 1.00 88.38 278 ARG A O 1
ATOM 2287 N N . GLY A 1 279 ? 9.762 0.018 3.662 1.00 88.06 279 GLY A N 1
ATOM 2288 C CA . GLY A 1 279 ? 9.895 -0.979 4.721 1.00 88.06 279 GLY A CA 1
ATOM 2289 C C . GLY A 1 279 ? 10.329 -0.358 6.049 1.00 88.06 279 GLY A C 1
ATOM 2290 O O . GLY A 1 279 ? 9.763 -0.671 7.095 1.00 88.06 279 GLY A O 1
ATOM 2291 N N . GLN A 1 280 ? 11.293 0.566 6.017 1.00 89.06 280 GLN A N 1
ATOM 2292 C CA . GLN A 1 280 ? 11.734 1.314 7.197 1.00 89.06 280 GLN A CA 1
ATOM 2293 C C . GLN A 1 280 ? 10.619 2.191 7.766 1.00 89.06 280 GLN A C 1
ATOM 2295 O O . GLN A 1 280 ? 10.399 2.190 8.978 1.00 89.06 280 GLN A O 1
ATOM 2300 N N . ASP A 1 281 ? 9.893 2.895 6.900 1.00 88.88 281 ASP A N 1
ATOM 2301 C CA . ASP A 1 281 ? 8.777 3.743 7.299 1.00 88.88 281 ASP A CA 1
ATOM 2302 C C . ASP A 1 281 ? 7.684 2.937 8.009 1.00 88.88 281 ASP A C 1
ATOM 2304 O O . ASP A 1 281 ? 7.255 3.283 9.110 1.00 88.88 281 ASP A O 1
ATOM 2308 N N . ILE A 1 282 ? 7.285 1.803 7.430 1.00 87.50 282 ILE A N 1
ATOM 2309 C CA . ILE A 1 282 ? 6.254 0.952 8.025 1.00 87.50 282 ILE A CA 1
ATOM 2310 C C . ILE A 1 282 ? 6.725 0.308 9.325 1.00 87.50 282 ILE A C 1
ATOM 2312 O O . ILE A 1 282 ? 5.965 0.288 10.291 1.00 87.50 282 ILE A O 1
ATOM 2316 N N . ASN A 1 283 ? 7.967 -0.168 9.398 1.00 85.75 283 ASN A N 1
ATOM 2317 C CA . ASN A 1 283 ? 8.515 -0.700 10.647 1.00 85.75 283 ASN A CA 1
ATOM 2318 C C . ASN A 1 283 ? 8.536 0.364 11.752 1.00 85.75 283 ASN A C 1
ATOM 2320 O O . ASN A 1 283 ? 8.196 0.071 12.900 1.00 85.75 283 ASN A O 1
ATOM 2324 N N . THR A 1 284 ? 8.865 1.607 11.395 1.00 87.62 284 THR A N 1
ATOM 2325 C CA . THR A 1 284 ? 8.789 2.751 12.309 1.00 87.62 284 THR A CA 1
ATOM 2326 C C . THR A 1 284 ? 7.351 2.955 12.780 1.00 87.62 284 THR A C 1
ATOM 2328 O O . THR A 1 284 ? 7.113 2.952 13.986 1.00 87.62 284 THR A O 1
ATOM 2331 N N . ILE A 1 285 ? 6.377 3.007 11.863 1.00 87.75 285 ILE A N 1
ATOM 2332 C CA . ILE A 1 285 ? 4.952 3.142 12.204 1.00 87.75 285 ILE A CA 1
ATOM 2333 C C . ILE A 1 285 ? 4.488 1.997 13.103 1.00 87.75 285 ILE A C 1
ATOM 2335 O O . ILE A 1 285 ? 3.819 2.263 14.091 1.00 87.75 285 ILE A O 1
ATOM 2339 N N . LEU A 1 286 ? 4.841 0.742 12.811 1.00 83.62 286 LEU A N 1
ATOM 2340 C CA . LEU A 1 286 ? 4.488 -0.406 13.652 1.00 83.62 286 LEU A CA 1
ATOM 2341 C C . LEU A 1 286 ? 5.038 -0.242 15.074 1.00 83.62 286 LEU A C 1
ATOM 2343 O O . LEU A 1 286 ? 4.298 -0.441 16.038 1.00 83.62 286 LEU A O 1
ATOM 2347 N N . SER A 1 287 ? 6.303 0.167 15.204 1.00 80.44 287 SER A N 1
ATOM 2348 C CA . SER A 1 287 ? 6.934 0.384 16.510 1.00 80.44 287 SER A CA 1
ATOM 2349 C C . SER A 1 287 ? 6.307 1.548 17.281 1.00 80.44 287 SER A C 1
ATOM 2351 O O . SER A 1 287 ? 6.054 1.441 18.479 1.00 80.44 287 SER A O 1
ATOM 2353 N N . GLU A 1 288 ? 5.994 2.648 16.596 1.00 80.62 288 GLU A N 1
ATOM 2354 C CA . GLU A 1 288 ? 5.414 3.838 17.206 1.00 80.62 288 GLU A CA 1
ATOM 2355 C C . GLU A 1 288 ? 3.948 3.621 17.558 1.00 80.62 288 GLU A C 1
ATOM 2357 O O . GLU A 1 288 ? 3.467 4.113 18.580 1.00 80.62 288 GLU A O 1
ATOM 2362 N N . TRP A 1 289 ? 3.202 2.939 16.691 1.00 77.62 289 TRP A N 1
ATOM 2363 C CA . TRP A 1 289 ? 1.781 2.668 16.869 1.00 77.62 289 TRP A CA 1
ATOM 2364 C C . TRP A 1 289 ? 1.521 1.762 18.073 1.00 77.62 289 TRP A C 1
ATOM 2366 O O . TRP A 1 289 ? 0.440 1.858 18.647 1.00 77.62 289 TRP A O 1
ATOM 2376 N N . ASN A 1 290 ? 2.520 0.950 18.445 1.00 61.38 290 ASN A N 1
ATOM 2377 C CA . ASN A 1 290 ? 2.573 -0.010 19.543 1.00 61.38 290 ASN A CA 1
ATOM 2378 C C . ASN A 1 290 ? 1.180 -0.488 20.006 1.00 61.38 290 ASN A C 1
ATOM 2380 O O . ASN A 1 290 ? 0.560 0.148 20.873 1.00 61.38 290 ASN A O 1
ATOM 2384 N N . PRO A 1 291 ? 0.647 -1.577 19.415 1.00 51.81 291 PRO A N 1
ATOM 2385 C CA . PRO A 1 291 ? -0.601 -2.155 19.883 1.00 51.81 291 PRO A CA 1
ATOM 2386 C C . PRO A 1 291 ? -0.416 -2.485 21.363 1.00 51.81 291 PRO A C 1
ATOM 2388 O O . PRO A 1 291 ? 0.576 -3.093 21.746 1.00 51.81 291 PRO A O 1
ATOM 2391 N N . LEU A 1 292 ? -1.330 -1.989 22.191 1.00 43.22 292 LEU A N 1
ATOM 2392 C CA . LEU A 1 292 ? -1.330 -2.179 23.639 1.00 43.22 292 LEU A CA 1
ATOM 2393 C C . LEU A 1 292 ? -0.903 -3.596 24.026 1.00 43.22 292 LEU A C 1
ATOM 2395 O O . LEU A 1 292 ? -1.670 -4.520 23.791 1.00 43.22 292 LEU A O 1
ATOM 2399 N N . GLU A 1 293 ? 0.272 -3.668 24.649 1.00 42.03 293 GLU A N 1
ATOM 2400 C CA . GLU A 1 293 ? 0.704 -4.617 25.676 1.00 42.03 293 GLU A CA 1
ATOM 2401 C C . GLU A 1 293 ? 0.627 -6.124 25.364 1.00 42.03 293 GLU A C 1
ATOM 2403 O O . GLU A 1 293 ? -0.304 -6.664 24.780 1.00 42.03 293 GLU A O 1
ATOM 2408 N N . GLU A 1 294 ? 1.650 -6.819 25.847 1.00 38.38 294 GLU A N 1
ATOM 2409 C CA . GLU A 1 294 ? 1.709 -8.259 26.068 1.00 38.38 294 GLU A CA 1
ATOM 2410 C C . GLU A 1 294 ? 0.387 -8.839 26.619 1.00 38.38 294 GLU A C 1
ATOM 2412 O O . GLU A 1 294 ? 0.162 -8.887 27.821 1.00 38.38 294 GLU A O 1
ATOM 2417 N N . GLU A 1 295 ? -0.480 -9.352 25.753 1.00 33.62 295 GLU A N 1
ATOM 2418 C CA . GLU A 1 295 ? -1.444 -10.406 26.085 1.00 33.62 295 GLU A CA 1
ATOM 2419 C C . GLU A 1 295 ? -1.536 -11.334 24.861 1.00 33.62 295 GLU A C 1
ATOM 2421 O O . GLU A 1 295 ? -2.331 -11.099 23.948 1.00 33.62 295 GLU A O 1
ATOM 2426 N N . PRO A 1 296 ? -0.702 -12.390 24.779 1.00 37.53 296 PRO A N 1
ATOM 2427 C CA . PRO A 1 296 ? -0.826 -13.401 23.747 1.00 37.53 296 PRO A CA 1
ATOM 2428 C C . PRO A 1 296 ? -1.965 -14.349 24.132 1.00 37.53 296 PRO A C 1
ATOM 2430 O O . PRO A 1 296 ? -1.744 -15.533 24.380 1.00 37.53 296 PRO A O 1
ATOM 2433 N N . GLU A 1 297 ? -3.205 -13.869 24.156 1.00 35.66 297 GLU A N 1
ATOM 2434 C CA . GLU A 1 297 ? -4.327 -14.782 23.962 1.00 35.66 297 GLU A CA 1
ATOM 2435 C C . GLU A 1 297 ? -4.496 -14.984 22.461 1.00 35.66 297 GLU A C 1
ATOM 2437 O O . GLU A 1 297 ? -5.167 -14.224 21.770 1.00 35.66 297 GLU A O 1
ATOM 2442 N N . ARG A 1 298 ? -3.764 -16.001 21.979 1.00 38.66 298 ARG A N 1
ATOM 2443 C CA . ARG A 1 298 ? -3.900 -16.699 20.693 1.00 38.66 298 ARG A CA 1
ATOM 2444 C C . ARG A 1 298 ? -5.052 -16.164 19.839 1.00 38.66 298 ARG A C 1
ATOM 2446 O O . ARG A 1 298 ? -6.178 -16.657 19.911 1.00 38.66 298 ARG A O 1
ATOM 2453 N N . ILE A 1 299 ? -4.732 -15.225 18.955 1.00 39.66 299 ILE A N 1
ATOM 2454 C CA . ILE A 1 299 ? -5.531 -15.030 17.752 1.00 39.66 299 ILE A CA 1
ATOM 2455 C C . ILE A 1 299 ? -5.338 -16.307 16.937 1.00 39.66 299 ILE A C 1
ATOM 2457 O O . ILE A 1 299 ? -4.260 -16.568 16.403 1.00 39.66 299 ILE A O 1
ATOM 2461 N N . ASP A 1 300 ? -6.365 -17.152 16.929 1.00 40.41 300 ASP A N 1
ATOM 2462 C CA . ASP A 1 300 ? -6.433 -18.321 16.069 1.00 40.41 300 ASP A CA 1
ATOM 2463 C C . ASP A 1 300 ? -6.380 -17.835 14.614 1.00 40.41 300 ASP A C 1
ATOM 2465 O O . ASP A 1 300 ? -7.360 -17.310 14.078 1.00 40.41 300 ASP A O 1
ATOM 2469 N N . GLN A 1 301 ? -5.206 -17.949 13.988 1.00 42.59 301 GLN A N 1
ATOM 2470 C CA . GLN A 1 301 ? -4.959 -17.509 12.611 1.00 42.59 301 GLN A CA 1
ATOM 2471 C C . GLN A 1 301 ? -5.934 -18.172 11.621 1.00 42.59 301 GLN A C 1
ATOM 2473 O O . GLN A 1 301 ? -6.240 -17.601 10.572 1.00 42.59 301 GLN A O 1
ATOM 2478 N N . ALA A 1 302 ? -6.506 -19.330 11.978 1.00 43.53 302 ALA A N 1
ATOM 2479 C CA . ALA A 1 302 ? -7.559 -19.962 11.198 1.00 43.53 302 ALA A CA 1
ATOM 2480 C C . ALA A 1 302 ? -8.856 -19.130 11.194 1.00 43.53 302 ALA A C 1
ATOM 2482 O O . ALA A 1 302 ? -9.489 -19.005 10.148 1.00 43.53 302 ALA A O 1
ATOM 2483 N N . ALA A 1 303 ? -9.231 -18.488 12.305 1.00 41.88 303 ALA A N 1
ATOM 2484 C CA . ALA A 1 303 ? -10.473 -17.720 12.420 1.00 41.88 303 ALA A CA 1
ATOM 2485 C C . ALA A 1 303 ? -10.437 -16.365 11.683 1.00 41.88 303 ALA A C 1
ATOM 2487 O O . ALA A 1 303 ? -11.479 -15.893 11.219 1.00 41.88 303 ALA A O 1
ATOM 2488 N N . GLU A 1 304 ? -9.262 -15.742 11.524 1.00 39.62 304 GLU A N 1
ATOM 2489 C CA . GLU A 1 304 ? -9.125 -14.505 10.735 1.00 39.62 304 GLU A CA 1
ATOM 2490 C C . GLU A 1 304 ? -9.148 -14.756 9.222 1.00 39.62 304 GLU A C 1
ATOM 2492 O O . GLU A 1 304 ? -9.752 -13.970 8.487 1.00 39.62 304 GLU A O 1
ATOM 2497 N N . SER A 1 305 ? -8.618 -15.894 8.756 1.00 40.03 305 SER A N 1
ATOM 2498 C CA . SER A 1 305 ? -8.677 -16.278 7.335 1.00 40.03 305 SER A CA 1
ATOM 2499 C C . SER A 1 305 ? -10.118 -16.403 6.806 1.00 40.03 305 SER A C 1
ATOM 2501 O O . SER A 1 305 ? -10.402 -16.071 5.654 1.00 40.03 305 SER A O 1
ATOM 2503 N N . TYR A 1 306 ? -11.068 -16.781 7.672 1.00 36.38 306 TYR A N 1
ATOM 2504 C CA . TYR A 1 306 ? -12.492 -16.862 7.330 1.00 36.38 306 TYR A CA 1
ATOM 2505 C C . TYR A 1 306 ? -13.203 -15.500 7.294 1.00 36.38 306 TYR A C 1
ATOM 2507 O O . TYR A 1 306 ? -14.223 -15.375 6.617 1.00 36.38 306 TYR A O 1
ATOM 2515 N N . LYS A 1 307 ? -12.671 -14.453 7.945 1.00 40.81 307 LYS A N 1
ATOM 2516 C CA . LYS A 1 307 ? -13.237 -13.091 7.865 1.00 40.81 307 LYS A CA 1
ATOM 2517 C C . LYS A 1 307 ? -12.839 -12.347 6.587 1.00 40.81 307 LYS A C 1
ATOM 2519 O O . LYS A 1 307 ? -13.522 -11.396 6.215 1.00 40.81 307 LYS A O 1
ATOM 2524 N N . MET A 1 308 ? -11.802 -12.801 5.880 1.00 39.22 308 MET A N 1
ATOM 2525 C CA . MET A 1 308 ? -11.389 -12.226 4.592 1.00 39.22 308 MET A CA 1
ATOM 2526 C C . MET A 1 308 ? -12.236 -12.699 3.395 1.00 39.22 308 MET A C 1
ATOM 2528 O O . MET A 1 308 ? -12.135 -12.127 2.315 1.00 39.22 308 MET A O 1
ATOM 2532 N N . LYS A 1 309 ? -13.149 -13.667 3.572 1.00 36.25 309 LYS A N 1
ATOM 2533 C CA . LYS A 1 309 ? -14.086 -14.124 2.520 1.00 36.25 309 LYS A CA 1
ATOM 2534 C C . LYS A 1 309 ? -15.418 -13.353 2.462 1.00 36.25 309 LYS A C 1
ATOM 2536 O O . LYS A 1 309 ? -16.409 -13.875 1.964 1.00 36.25 309 LYS A O 1
ATOM 2541 N N . GLY A 1 310 ? -15.454 -12.116 2.959 1.00 31.03 310 GLY A N 1
ATOM 2542 C CA . GLY A 1 310 ? -16.682 -11.317 3.079 1.00 31.03 310 GLY A CA 1
ATOM 2543 C C . GLY A 1 310 ? -16.734 -10.006 2.290 1.00 31.03 310 GLY A C 1
ATOM 2544 O O . GLY A 1 310 ? -17.687 -9.262 2.478 1.00 31.03 310 GLY A O 1
ATOM 2545 N N . TYR A 1 311 ? -15.756 -9.699 1.431 1.00 34.53 311 TYR A N 1
ATOM 2546 C CA . TYR A 1 311 ? -15.835 -8.559 0.500 1.00 34.53 311 TYR A CA 1
ATOM 2547 C C . TYR A 1 311 ? -16.365 -9.009 -0.867 1.00 34.53 311 TYR A C 1
ATOM 2549 O O . TYR A 1 311 ? -15.703 -8.891 -1.894 1.00 34.53 311 TYR A O 1
ATOM 2557 N N . GLY A 1 312 ? -17.566 -9.576 -0.851 1.00 35.44 312 GLY A N 1
ATOM 2558 C CA . GLY A 1 312 ? -18.438 -9.679 -2.013 1.00 35.44 312 GLY A CA 1
ATOM 2559 C C . GLY A 1 312 ? -19.789 -9.086 -1.627 1.00 35.44 312 GLY A C 1
ATOM 2560 O O . GLY A 1 312 ? -20.238 -9.363 -0.515 1.00 35.44 312 GLY A O 1
ATOM 2561 N N . TRP A 1 313 ? -20.386 -8.329 -2.554 1.00 35.06 313 TRP A N 1
ATOM 2562 C CA . TRP A 1 313 ? -21.595 -7.487 -2.463 1.00 35.06 313 TRP A CA 1
ATOM 2563 C C . TRP A 1 313 ? -21.336 -6.036 -2.041 1.00 35.06 313 TRP A C 1
ATOM 2565 O O . TRP A 1 313 ? -21.268 -5.733 -0.831 1.00 35.06 313 TRP A O 1
#

Secondary structure (DSSP, 8-state):
-HHHHHHHSS----HHHHHHHHHHHHH-SS--HHHHHHHHHHHHHHS--TTHHHHHHHHHHHHHHHHHHHHS---HHHHHHHHHHHHHHHHHHHHHHHHHHHHHHHHHHHHHHHHHTSHHHHHHHHHHTT-SS--PPP--------TTS-GGGEEEEEE--SS-TTS-EEEEEETTEEPPPBPGGGGT-B-SS-TTSB-HHHHHHHHHHH-SEE-----HHHHHHHHHHHHHHHHHHHHHH---SS-SEEE-TTT--EEE-SEEEETT-HHHHHHHHHHHHHHHHHHHH--S--------HHHHHTGGGG---

Sequence (313 aa):
MKQIISLFYGPKYTRKQLADRFHDWRKSVNRDPLEKDKIIIDGSRSQVSLFTRQWKWIIIQALLWLIISFKFDFSPVINLMAFLTIFSQFSHNIMIISRDKRNIFNTFITQEILSAMSFSSLLWETLDGLEKQKEDSVSVSATGYAPDCEWTDITLQLITNKHDHSLPLIKIIIGHESSDMLHPSGLGLVHRSDHRKQSPAFMMLKLFGRHSSFIFEGHSSQRASIEKKIQILITIINTYFGARDIDPIVQNNVTGSWECFINIDDRTNTWDQTEKERGQDINTILSEWNPLEEEPERIDQAAESYKMKGYGW

Foldseek 3Di:
DVLLVLLQDDDADDLVRLLVLVVVLLPDPDNDPVSVSVSLSNQLSNDDDPLVVVLVVLVVLVVVLVVVCVVDVDDPVVNVVSVVVSVVSNVVSSVVSSLRSSLVSLVSVVVSLVVCLDPLVLLLVVQVVQPPDDDDQDDQQQPLPAAPADLLQWEWEFAADPVALQWTWTWIGGNPDIDDTHTVVNLSQADPVDNNHGHSLVVVLVVCLVPQKDARDDDPVSVVVVVVSVVSNQVSCCSHNNDDPDTQWDQDPPPRMIGGSHHYHYPSCPVVVSSVVSVVSSVVCCVVSPRDDDDPPDPPPVVVVVVVVPPDD

pLDDT: mean 80.97, std 14.78, range [31.03, 94.88]